Protein AF-A0A2A9CV06-F1 (afdb_monomer_lite)

Secondary structure (DSSP, 8-state):
----PPPPP---PPP----STTS--SGGGS-TTSHHHHHHHT--SS----HHHHHHHHHHHHHHHHHHS-TTSSEEE-TTTT---SS-----EEEE-S-TTSSPPPPHHHHHHHHHHHHHHHTTB-TT-PBPPHHHHHHHHTTS-------------GGG-----B---EEEESEEEES-B--TT---HHHHHHHHHHHHHHHHHTT--SEEEEE---HHHHHHHHHHT--PPPTTTT-

Structure (mmCIF, N/CA/C/O backbone):
data_AF-A0A2A9CV06-F1
#
_entry.id   AF-A0A2A9CV06-F1
#
loop_
_atom_site.group_PDB
_atom_site.id
_atom_site.type_symbol
_atom_site.label_atom_id
_atom_site.label_alt_id
_atom_site.label_comp_id
_atom_site.label_asym_id
_atom_site.label_entity_id
_atom_site.label_seq_id
_atom_site.pdbx_PDB_ins_code
_atom_site.Cartn_x
_atom_site.Cartn_y
_atom_site.Cartn_z
_atom_site.occupancy
_atom_site.B_iso_or_equiv
_atom_site.auth_seq_id
_atom_site.auth_comp_id
_atom_site.auth_asym_id
_atom_site.auth_atom_id
_atom_site.pdbx_PDB_model_num
ATOM 1 N N . MET A 1 1 ? -55.142 8.889 9.682 1.00 44.94 1 MET A N 1
ATOM 2 C CA . MET A 1 1 ? -54.258 8.003 8.899 1.00 44.94 1 MET A CA 1
ATOM 3 C C . MET A 1 1 ? -52.883 8.654 8.868 1.00 44.94 1 MET A C 1
ATOM 5 O O . MET A 1 1 ? -52.721 9.603 8.111 1.00 44.94 1 MET A O 1
ATOM 9 N N . PRO A 1 2 ? -51.939 8.279 9.745 1.00 41.44 2 PRO A N 1
ATOM 10 C CA . PRO A 1 2 ? -50.566 8.743 9.605 1.00 41.44 2 PRO A CA 1
ATOM 11 C C . PRO A 1 2 ? -49.932 8.011 8.415 1.00 41.44 2 PRO A C 1
ATOM 13 O O . PRO A 1 2 ? -50.042 6.791 8.304 1.00 41.44 2 PRO A O 1
ATOM 16 N N . GLY A 1 3 ? -49.360 8.780 7.489 1.00 38.84 3 GLY A N 1
ATOM 17 C CA . GLY A 1 3 ? -48.697 8.263 6.299 1.00 38.84 3 GLY A CA 1
ATOM 18 C C . GLY A 1 3 ? -47.415 7.531 6.676 1.00 38.84 3 GLY A C 1
ATOM 19 O O . GLY A 1 3 ? -46.572 8.078 7.381 1.00 38.84 3 GLY A O 1
ATOM 20 N N . SER A 1 4 ? -47.287 6.292 6.210 1.00 44.25 4 SER A N 1
ATOM 21 C CA . SER A 1 4 ? -46.035 5.546 6.243 1.00 44.25 4 SER A CA 1
ATOM 22 C C . SER A 1 4 ? -45.010 6.255 5.363 1.00 44.25 4 SER A C 1
ATOM 24 O O . SER A 1 4 ? -45.150 6.294 4.142 1.00 44.25 4 SER A O 1
ATOM 26 N N . THR A 1 5 ? -43.982 6.820 5.986 1.00 45.94 5 THR A N 1
ATOM 27 C CA . THR A 1 5 ? -42.742 7.198 5.309 1.00 45.94 5 THR A CA 1
ATOM 28 C C . THR A 1 5 ? -42.121 5.925 4.719 1.00 45.94 5 THR A C 1
ATOM 30 O O . THR A 1 5 ? -42.072 4.914 5.429 1.00 45.94 5 THR A O 1
ATOM 33 N N . PRO A 1 6 ? -41.656 5.911 3.458 1.00 44.91 6 PRO A N 1
ATOM 34 C CA . PRO A 1 6 ? -40.876 4.789 2.958 1.00 44.91 6 PRO A CA 1
ATOM 35 C C . PRO A 1 6 ? -39.602 4.708 3.797 1.00 44.91 6 PRO A C 1
ATOM 37 O O . PRO A 1 6 ? -38.915 5.716 3.961 1.00 44.91 6 PRO A O 1
ATOM 40 N N . ALA A 1 7 ? -39.307 3.533 4.351 1.00 46.38 7 ALA A N 1
ATOM 41 C CA . ALA A 1 7 ? -37.993 3.276 4.914 1.00 46.38 7 ALA A CA 1
ATOM 42 C C . ALA A 1 7 ? -36.961 3.525 3.808 1.00 46.38 7 ALA A C 1
ATOM 44 O O . ALA A 1 7 ? -37.056 2.928 2.732 1.00 46.38 7 ALA A O 1
ATOM 45 N N . GLU A 1 8 ? -36.019 4.435 4.056 1.00 36.50 8 GLU A N 1
ATOM 46 C CA . GLU A 1 8 ? -34.842 4.570 3.208 1.00 36.50 8 GLU A CA 1
ATOM 47 C C . GLU A 1 8 ? -34.190 3.186 3.091 1.00 36.50 8 GLU A C 1
ATOM 49 O O . GLU A 1 8 ? -34.062 2.485 4.104 1.00 36.50 8 GLU A O 1
ATOM 54 N N . PRO A 1 9 ? -33.816 2.741 1.880 1.00 36.66 9 PRO A N 1
ATOM 55 C CA . PRO A 1 9 ? -33.075 1.504 1.741 1.00 36.66 9 PRO A CA 1
ATOM 56 C C . PRO A 1 9 ? -31.793 1.657 2.556 1.00 36.66 9 PRO A C 1
ATOM 58 O O . PRO A 1 9 ? -30.984 2.543 2.288 1.00 36.66 9 PRO A O 1
ATOM 61 N N . SER A 1 10 ? -31.643 0.817 3.582 1.00 42.22 10 SER A N 1
ATOM 62 C CA . SER A 1 10 ? -30.400 0.683 4.334 1.00 42.22 10 SER A CA 1
ATOM 63 C C . SER A 1 10 ? -29.275 0.538 3.315 1.00 42.22 10 SER A C 1
ATOM 65 O O . SER A 1 10 ? -29.269 -0.414 2.532 1.00 42.22 10 SER A O 1
ATOM 67 N N . ALA A 1 11 ? -28.395 1.542 3.257 1.00 45.31 11 ALA A N 1
ATOM 68 C CA . ALA A 1 11 ? -27.208 1.513 2.425 1.00 45.31 11 ALA A CA 1
ATOM 69 C C . ALA A 1 11 ? -26.474 0.214 2.755 1.00 45.31 11 ALA A C 1
ATOM 71 O O . ALA A 1 11 ? -25.996 0.045 3.875 1.00 45.31 11 ALA A O 1
ATOM 72 N N . SER A 1 12 ? -26.485 -0.731 1.816 1.00 48.88 12 SER A N 1
ATOM 73 C CA . SER A 1 12 ? -25.843 -2.029 1.978 1.00 48.88 12 SER A CA 1
ATOM 74 C C . SER A 1 12 ? -24.367 -1.778 2.267 1.00 48.88 12 SER A C 1
ATOM 76 O O . SER A 1 12 ? -23.611 -1.444 1.356 1.00 48.88 12 SER A O 1
ATOM 78 N N . ALA A 1 13 ? -23.970 -1.877 3.536 1.00 71.56 13 ALA A N 1
ATOM 79 C CA . ALA A 1 13 ? -22.576 -1.801 3.938 1.00 71.56 13 ALA A CA 1
ATOM 80 C C . ALA A 1 13 ? -21.810 -2.890 3.177 1.00 71.56 13 ALA A C 1
ATOM 82 O O . ALA A 1 13 ? -22.276 -4.031 3.101 1.00 71.56 13 ALA A O 1
ATOM 83 N N . LEU A 1 14 ? -20.678 -2.534 2.565 1.00 78.50 14 LEU A N 1
ATOM 84 C CA . LEU A 1 14 ? -19.808 -3.527 1.937 1.00 78.50 14 LEU A CA 1
ATOM 85 C C . LEU A 1 14 ? -19.438 -4.593 2.983 1.00 78.50 14 LEU A C 1
ATOM 87 O O . LEU A 1 14 ? -19.189 -4.242 4.142 1.00 78.50 14 LEU A O 1
ATOM 91 N N . PRO A 1 15 ? -19.459 -5.888 2.625 1.00 85.88 15 PRO A N 1
ATOM 92 C CA . PRO A 1 15 ? -19.181 -6.946 3.580 1.00 85.88 15 PRO A CA 1
ATOM 93 C C . PRO A 1 15 ? -17.734 -6.860 4.064 1.00 85.88 15 PRO A C 1
ATOM 95 O O . PRO A 1 15 ? -16.819 -6.611 3.283 1.00 85.88 15 PRO A O 1
ATOM 98 N N . ARG A 1 16 ? -17.507 -7.146 5.348 1.00 89.94 16 ARG A N 1
ATOM 99 C CA . ARG A 1 16 ? -16.149 -7.354 5.852 1.00 89.94 16 ARG A CA 1
ATOM 100 C C . ARG A 1 16 ? -15.592 -8.646 5.265 1.00 89.94 16 ARG A C 1
ATOM 102 O O . ARG A 1 16 ? -16.007 -9.732 5.671 1.00 89.94 16 ARG A O 1
ATOM 109 N N . LEU A 1 17 ? -14.662 -8.526 4.324 1.00 89.56 17 LEU A N 1
ATOM 110 C CA . LEU A 1 17 ? -13.918 -9.664 3.790 1.00 89.56 17 LEU A CA 1
ATOM 111 C C . LEU A 1 17 ? -12.621 -9.860 4.574 1.00 89.56 17 LEU A C 1
ATOM 113 O O . LEU A 1 17 ? -12.073 -8.922 5.160 1.00 89.56 17 LEU A O 1
ATOM 117 N N . VAL A 1 18 ? -12.154 -11.106 4.620 1.00 87.56 18 VAL A N 1
ATOM 118 C CA . VAL A 1 18 ? -10.889 -11.440 5.276 1.00 87.56 18 VAL A CA 1
ATOM 119 C C . VAL A 1 18 ? -9.751 -10.822 4.473 1.00 87.56 18 VAL A C 1
ATOM 121 O O . VAL A 1 18 ? -9.627 -11.085 3.281 1.00 87.56 18 VAL A O 1
ATOM 124 N N . THR A 1 19 ? -8.947 -10.016 5.153 1.00 89.62 19 THR A N 1
ATOM 125 C CA . THR A 1 19 ? -7.706 -9.418 4.655 1.00 89.62 19 THR A CA 1
ATOM 126 C C . THR A 1 19 ? -6.502 -10.093 5.328 1.00 89.62 19 THR A C 1
ATOM 128 O O . THR A 1 19 ? -6.665 -11.069 6.072 1.00 89.62 19 THR A O 1
ATOM 131 N N . SER A 1 20 ? -5.282 -9.603 5.104 1.00 88.19 20 SER A N 1
ATOM 132 C CA . SER A 1 20 ? -4.070 -10.076 5.799 1.00 88.19 20 SER A CA 1
ATOM 133 C C . SER A 1 20 ? -3.958 -9.645 7.272 1.00 88.19 20 SER A C 1
ATOM 135 O O . SER A 1 20 ? -2.964 -9.942 7.929 1.00 88.19 20 SER A O 1
ATOM 137 N N . GLU A 1 21 ? -4.980 -8.991 7.825 1.00 88.38 21 GLU A N 1
ATOM 138 C CA . GLU A 1 21 ? -5.001 -8.497 9.208 1.00 88.38 21 GLU A CA 1
ATOM 139 C C . GLU A 1 21 ? -4.757 -9.591 10.249 1.00 88.38 21 GLU A C 1
ATOM 141 O O . GLU A 1 21 ? -5.289 -10.703 10.158 1.00 88.38 21 GLU A O 1
ATOM 146 N N . GLY A 1 22 ? -3.972 -9.245 11.272 1.00 85.12 22 GLY A N 1
ATOM 147 C CA . GLY A 1 22 ? -3.609 -10.153 12.360 1.00 85.12 22 GLY A CA 1
ATOM 148 C C . GLY A 1 22 ? -2.695 -11.312 11.948 1.00 85.12 22 GLY A C 1
ATOM 149 O O . GLY A 1 22 ? -2.478 -12.214 12.757 1.00 85.12 22 GLY A O 1
ATOM 150 N N . LYS A 1 23 ? -2.174 -11.313 10.715 1.00 90.38 23 LYS A N 1
ATOM 151 C CA . LYS A 1 23 ? -1.164 -12.266 10.242 1.00 90.38 23 LYS A CA 1
ATOM 152 C C . LYS A 1 23 ? 0.202 -11.596 10.187 1.00 90.38 23 LYS A C 1
ATOM 154 O O . LYS A 1 23 ? 0.299 -10.395 9.947 1.00 90.38 23 LYS A O 1
ATOM 159 N N . ASP A 1 24 ? 1.245 -12.400 10.349 1.00 93.12 24 ASP A N 1
ATOM 160 C CA . ASP A 1 24 ? 2.600 -11.972 10.029 1.00 93.12 24 ASP A CA 1
ATOM 161 C C . ASP A 1 24 ? 2.779 -11.965 8.501 1.00 93.12 24 ASP A C 1
ATOM 163 O O . ASP A 1 24 ? 2.745 -13.007 7.839 1.00 93.12 24 ASP A O 1
ATOM 167 N N . THR A 1 25 ? 2.888 -10.767 7.930 1.00 95.19 25 THR A N 1
ATOM 168 C CA . THR A 1 25 ? 3.048 -10.548 6.489 1.00 95.19 25 THR A CA 1
ATOM 169 C C . THR A 1 25 ? 4.508 -10.514 6.046 1.00 95.19 25 THR A C 1
ATOM 171 O O . THR A 1 25 ? 4.738 -10.324 4.857 1.00 95.19 25 THR A O 1
ATOM 174 N N . SER A 1 26 ? 5.471 -10.745 6.950 1.00 94.44 26 SER A N 1
ATOM 175 C CA . SER A 1 26 ? 6.903 -10.767 6.631 1.00 94.44 26 SER A CA 1
ATOM 176 C C . SER A 1 26 ? 7.310 -11.955 5.762 1.00 94.44 26 SER A C 1
ATOM 178 O O . SER A 1 26 ? 6.699 -13.032 5.812 1.00 94.44 26 SER A O 1
ATOM 180 N N . ARG A 1 27 ? 8.400 -11.785 5.010 1.00 93.88 27 ARG A N 1
ATOM 181 C CA . ARG A 1 27 ? 8.991 -12.803 4.134 1.00 93.88 27 ARG A CA 1
ATOM 182 C C . ARG A 1 27 ? 9.187 -14.143 4.841 1.00 93.88 27 ARG A C 1
ATOM 184 O O . ARG A 1 27 ? 8.772 -15.181 4.333 1.00 93.88 27 ARG A O 1
ATOM 191 N N . GLY A 1 28 ? 9.754 -14.121 6.049 1.00 91.50 28 GLY A N 1
ATOM 192 C CA . GLY A 1 28 ? 10.086 -15.328 6.818 1.00 91.50 28 GLY A CA 1
ATOM 193 C C . GLY A 1 28 ? 8.888 -16.165 7.287 1.00 91.50 28 GLY A C 1
ATOM 194 O O . GLY A 1 28 ? 9.069 -17.325 7.656 1.00 91.50 28 GLY A O 1
ATOM 195 N N . HIS A 1 29 ? 7.672 -15.611 7.264 1.00 92.62 29 HIS A N 1
ATOM 196 C CA . HIS A 1 29 ? 6.446 -16.277 7.727 1.00 92.62 29 HIS A CA 1
ATOM 197 C C . HIS A 1 29 ? 5.483 -16.648 6.594 1.00 92.62 29 HIS A C 1
ATOM 199 O O . HIS A 1 29 ? 4.366 -17.104 6.852 1.00 92.62 29 HIS A O 1
ATOM 205 N N . ASN A 1 30 ? 5.897 -16.458 5.341 1.00 92.94 30 ASN A N 1
ATOM 206 C CA . ASN A 1 30 ? 5.066 -16.695 4.171 1.00 92.94 30 ASN A CA 1
ATOM 207 C C . ASN A 1 30 ? 5.657 -17.774 3.259 1.00 92.94 30 ASN A C 1
ATOM 209 O O . ASN A 1 30 ? 6.827 -18.133 3.357 1.00 92.94 30 ASN A O 1
ATOM 213 N N . ASP A 1 31 ? 4.802 -18.335 2.402 1.00 91.12 31 ASP A N 1
ATOM 214 C CA . ASP A 1 31 ? 5.200 -19.359 1.439 1.00 91.12 31 ASP A CA 1
ATOM 215 C C . ASP A 1 31 ? 6.259 -18.784 0.477 1.00 91.12 31 ASP A C 1
ATOM 217 O O . ASP A 1 31 ? 5.950 -17.808 -0.220 1.00 91.12 31 ASP A O 1
ATOM 221 N N . PRO A 1 32 ? 7.477 -19.360 0.410 1.00 90.81 32 PRO A N 1
ATOM 222 C CA . PRO A 1 32 ? 8.536 -18.877 -0.473 1.00 90.81 32 PRO A CA 1
ATOM 223 C C . PRO A 1 32 ? 8.193 -19.005 -1.963 1.00 90.81 32 PRO A C 1
ATOM 225 O O . PRO A 1 32 ? 8.865 -18.379 -2.779 1.00 90.81 32 PRO A O 1
ATOM 228 N N . ASP A 1 33 ? 7.167 -19.782 -2.327 1.00 92.50 33 ASP A N 1
ATOM 229 C CA . ASP A 1 33 ? 6.635 -19.905 -3.691 1.00 92.50 33 ASP A CA 1
ATOM 230 C C . ASP A 1 33 ? 5.260 -19.222 -3.865 1.00 92.50 33 ASP A C 1
ATOM 232 O O . ASP A 1 33 ? 4.634 -19.305 -4.929 1.00 92.50 33 ASP A O 1
ATOM 236 N N . GLY A 1 34 ? 4.785 -18.525 -2.827 1.00 94.06 34 GLY A N 1
ATOM 237 C CA . GLY A 1 34 ? 3.507 -17.820 -2.811 1.00 94.06 34 GLY A CA 1
ATOM 238 C C . GLY A 1 34 ? 3.470 -16.571 -3.698 1.00 94.06 34 GLY A C 1
ATOM 239 O O . GLY A 1 34 ? 4.471 -16.135 -4.258 1.00 94.06 34 GLY A O 1
ATOM 240 N N . LEU A 1 35 ? 2.290 -15.951 -3.801 1.00 95.44 35 LEU A N 1
ATOM 241 C CA . LEU A 1 35 ? 2.063 -14.799 -4.689 1.00 95.44 35 LEU A CA 1
ATOM 242 C C . LEU A 1 35 ? 2.944 -13.588 -4.354 1.00 95.44 35 LEU A C 1
ATOM 244 O O . LEU A 1 35 ? 3.416 -12.914 -5.260 1.00 95.44 35 LEU A O 1
ATOM 248 N N . TRP A 1 36 ? 3.192 -13.331 -3.069 1.00 94.88 36 TRP A N 1
ATOM 249 C CA . TRP A 1 36 ? 4.067 -12.237 -2.638 1.00 94.88 36 TRP A CA 1
ATOM 250 C C . TRP A 1 36 ? 5.544 -12.517 -2.915 1.00 94.88 36 TRP A C 1
ATOM 252 O O . TRP A 1 36 ? 6.257 -11.613 -3.326 1.00 94.88 36 TRP A O 1
ATOM 262 N N . ALA A 1 37 ? 5.982 -13.773 -2.800 1.00 93.12 37 ALA A N 1
ATOM 263 C CA . ALA A 1 37 ? 7.330 -14.156 -3.207 1.00 93.12 37 ALA A CA 1
ATOM 264 C C . ALA A 1 37 ? 7.512 -14.072 -4.734 1.00 93.12 37 ALA A C 1
ATOM 266 O O . ALA A 1 37 ? 8.587 -13.729 -5.204 1.00 93.12 37 ALA A O 1
ATOM 267 N N . GLN A 1 38 ? 6.465 -14.347 -5.522 1.00 91.94 38 GLN A N 1
ATOM 268 C CA . GLN A 1 38 ? 6.486 -14.109 -6.972 1.00 91.94 38 GLN A CA 1
ATOM 269 C C . GLN A 1 38 ? 6.577 -12.612 -7.295 1.00 91.94 38 GLN A C 1
ATOM 271 O O . GLN A 1 38 ? 7.334 -12.241 -8.179 1.00 91.94 38 GLN A O 1
ATOM 276 N N . ALA A 1 39 ? 5.855 -11.757 -6.562 1.00 91.06 39 ALA A N 1
ATOM 277 C CA . ALA A 1 39 ? 5.965 -10.308 -6.722 1.00 91.06 39 ALA A CA 1
ATOM 278 C C . ALA A 1 39 ? 7.368 -9.780 -6.360 1.00 91.06 39 ALA A C 1
ATOM 280 O O . ALA A 1 39 ? 7.876 -8.928 -7.075 1.00 91.06 39 ALA A O 1
ATOM 281 N N . GLU A 1 40 ? 8.009 -10.308 -5.308 1.00 90.00 40 GLU A N 1
ATOM 282 C CA . GLU A 1 40 ? 9.390 -9.954 -4.928 1.00 90.00 40 GLU A CA 1
ATOM 283 C C . GLU A 1 40 ? 10.432 -10.434 -5.944 1.00 90.00 40 GLU A C 1
ATOM 285 O O . GLU A 1 40 ? 11.327 -9.677 -6.278 1.00 90.00 40 GLU A O 1
ATOM 290 N N . ARG A 1 41 ? 10.343 -11.671 -6.455 1.00 83.75 41 ARG A N 1
ATOM 291 C CA . ARG A 1 41 ? 11.344 -12.210 -7.406 1.00 83.75 41 ARG A CA 1
ATOM 292 C C . ARG A 1 41 ? 11.494 -11.372 -8.667 1.00 83.75 41 ARG A C 1
ATOM 294 O O . ARG A 1 41 ? 12.572 -11.351 -9.248 1.00 83.75 41 ARG A O 1
ATOM 301 N N . ASP A 1 42 ? 10.399 -10.753 -9.080 1.00 70.50 42 ASP A N 1
ATOM 302 C CA . ASP A 1 42 ? 10.363 -9.893 -10.251 1.00 70.50 42 ASP A CA 1
ATOM 303 C C . ASP A 1 42 ? 10.594 -8.421 -9.876 1.00 70.50 42 ASP A C 1
ATOM 305 O O . ASP A 1 42 ? 10.607 -7.572 -10.761 1.00 70.50 42 ASP A O 1
ATOM 309 N N . ALA A 1 43 ? 10.662 -8.090 -8.579 1.00 68.56 43 ALA A N 1
ATOM 310 C CA . ALA A 1 43 ? 11.066 -6.766 -8.132 1.00 68.56 43 ALA A CA 1
ATOM 311 C C . ALA A 1 43 ? 12.574 -6.670 -8.348 1.00 68.56 43 ALA A C 1
ATOM 313 O O . ALA A 1 43 ? 13.339 -7.489 -7.840 1.00 68.56 43 ALA A O 1
ATOM 314 N N . ALA A 1 44 ? 12.989 -5.702 -9.150 1.00 61.22 44 ALA A N 1
ATOM 315 C CA . ALA A 1 44 ? 14.394 -5.405 -9.321 1.00 61.22 44 ALA A CA 1
ATOM 316 C C . ALA A 1 44 ? 14.796 -4.310 -8.325 1.00 61.22 44 ALA A C 1
ATOM 318 O O . ALA A 1 44 ? 14.028 -3.381 -8.071 1.00 61.22 44 ALA A O 1
ATOM 319 N N . ASP A 1 45 ? 16.015 -4.417 -7.791 1.00 61.19 45 ASP A N 1
ATOM 320 C CA . ASP A 1 45 ? 16.649 -3.358 -6.989 1.00 61.19 45 ASP A CA 1
ATOM 321 C C . ASP A 1 45 ? 16.871 -2.076 -7.826 1.00 61.19 45 ASP A C 1
ATOM 323 O O . ASP A 1 45 ? 17.116 -0.996 -7.293 1.00 61.19 45 ASP A O 1
ATOM 327 N N . GLU A 1 46 ? 16.763 -2.203 -9.154 1.00 64.19 46 GLU A N 1
ATOM 328 C CA . GLU A 1 46 ? 16.830 -1.144 -10.159 1.00 64.19 46 GLU A CA 1
ATOM 329 C C . GLU A 1 46 ? 15.560 -1.144 -11.033 1.00 64.19 46 GLU A C 1
ATOM 331 O O . GLU A 1 46 ? 14.773 -2.088 -11.036 1.00 64.19 46 GLU A O 1
ATOM 336 N N . LEU A 1 47 ? 15.345 -0.086 -11.816 1.00 74.81 47 LEU A N 1
ATOM 337 C CA . LEU A 1 47 ? 14.206 -0.006 -12.735 1.00 74.81 47 LEU A CA 1
ATOM 338 C C . LEU A 1 47 ? 14.288 -1.087 -13.832 1.00 74.81 47 LEU A C 1
ATOM 340 O O . LEU A 1 47 ? 15.345 -1.338 -14.408 1.00 74.81 47 LEU A O 1
ATOM 344 N N . ILE A 1 48 ? 13.152 -1.719 -14.142 1.00 80.88 48 ILE A N 1
ATOM 345 C CA . ILE A 1 48 ? 13.075 -2.808 -15.126 1.00 80.88 48 ILE A CA 1
ATOM 346 C C . ILE A 1 48 ? 13.010 -2.228 -16.545 1.00 80.88 48 ILE A C 1
ATOM 348 O O . ILE A 1 48 ? 11.953 -1.788 -16.997 1.00 80.88 48 ILE A O 1
ATOM 352 N N . ASP A 1 49 ? 14.122 -2.280 -17.280 1.00 81.50 49 ASP A N 1
ATOM 353 C CA . ASP A 1 49 ? 14.223 -1.775 -18.661 1.00 81.50 49 ASP A CA 1
ATOM 354 C C . ASP A 1 49 ? 13.376 -2.565 -19.682 1.00 81.50 49 ASP A C 1
ATOM 356 O O . ASP A 1 49 ? 12.940 -2.019 -20.701 1.00 81.50 49 ASP A O 1
ATOM 360 N N . ASP A 1 50 ? 13.136 -3.860 -19.445 1.00 87.88 50 ASP A N 1
ATOM 361 C CA . ASP A 1 50 ? 12.334 -4.692 -20.343 1.00 87.88 50 ASP A CA 1
ATOM 362 C C . ASP A 1 50 ? 10.833 -4.557 -20.047 1.00 87.88 50 ASP A C 1
ATOM 364 O O . ASP A 1 50 ? 10.317 -4.969 -19.008 1.00 87.88 50 ASP A O 1
ATOM 368 N N . ALA A 1 51 ? 10.091 -4.018 -21.014 1.00 88.06 51 ALA A N 1
ATOM 369 C CA . ALA A 1 51 ? 8.661 -3.780 -20.857 1.00 88.06 51 ALA A CA 1
ATOM 370 C C . ALA A 1 51 ? 7.831 -5.066 -20.657 1.00 88.06 51 ALA A C 1
ATOM 372 O O . ALA A 1 51 ? 6.736 -4.998 -20.093 1.00 88.06 51 ALA A O 1
ATOM 373 N N . ALA A 1 52 ? 8.281 -6.227 -21.147 1.00 89.44 52 ALA A N 1
ATOM 374 C CA . ALA A 1 52 ? 7.564 -7.485 -20.946 1.00 89.44 52 ALA A CA 1
ATOM 375 C C . ALA A 1 52 ? 7.776 -8.014 -19.522 1.00 89.44 52 ALA A C 1
ATOM 377 O O . ALA A 1 52 ? 6.797 -8.423 -18.893 1.00 89.44 52 ALA A O 1
ATOM 378 N N . GLU A 1 53 ? 9.005 -7.932 -19.013 1.00 90.00 53 GLU A N 1
ATOM 379 C CA . GLU A 1 53 ? 9.363 -8.253 -17.628 1.00 90.00 53 GLU A CA 1
ATOM 380 C C . GLU A 1 53 ? 8.633 -7.332 -16.641 1.00 90.00 53 GLU A C 1
ATOM 382 O O . GLU A 1 53 ? 7.923 -7.815 -15.757 1.00 90.00 53 GLU A O 1
ATOM 387 N N . LEU A 1 54 ? 8.643 -6.014 -16.882 1.00 90.62 54 LEU A N 1
ATOM 388 C CA . LEU A 1 54 ? 7.891 -5.050 -16.071 1.00 90.62 54 LEU A CA 1
ATOM 389 C C . LEU A 1 54 ? 6.390 -5.379 -16.049 1.00 90.62 54 LEU A C 1
ATOM 391 O O . LEU A 1 54 ? 5.732 -5.322 -15.008 1.00 90.62 54 LEU A O 1
ATOM 395 N N . ARG A 1 55 ? 5.815 -5.752 -17.199 1.00 92.38 55 ARG A N 1
ATOM 396 C CA . ARG A 1 55 ? 4.395 -6.129 -17.291 1.00 92.38 55 ARG A CA 1
ATOM 397 C C . ARG A 1 55 ? 4.084 -7.454 -16.593 1.00 92.38 55 ARG A C 1
ATOM 399 O O . ARG A 1 55 ? 2.937 -7.647 -16.181 1.00 92.38 55 ARG A O 1
ATOM 406 N N . GLU A 1 56 ? 5.034 -8.378 -16.492 1.00 92.19 56 GLU A N 1
ATOM 407 C CA . GLU A 1 56 ? 4.883 -9.605 -15.703 1.00 92.19 56 GLU A CA 1
ATOM 408 C C . GLU A 1 56 ? 4.932 -9.295 -14.205 1.00 92.19 56 GLU A C 1
ATOM 410 O O . GLU A 1 56 ? 3.990 -9.661 -13.490 1.00 92.19 56 GLU A O 1
ATOM 415 N N . HIS A 1 57 ? 5.916 -8.500 -13.775 1.00 91.00 57 HIS A N 1
ATOM 416 C CA . HIS A 1 57 ? 6.033 -8.002 -12.407 1.00 91.00 57 HIS A CA 1
ATOM 417 C C . HIS A 1 57 ? 4.739 -7.308 -11.945 1.00 91.00 57 HIS A C 1
ATOM 419 O O . HIS A 1 57 ? 4.118 -7.703 -10.956 1.00 91.00 57 HIS A O 1
ATOM 425 N N . GLN A 1 58 ? 4.227 -6.351 -12.729 1.00 93.75 58 GLN A N 1
ATOM 426 C CA . GLN A 1 58 ? 2.980 -5.632 -12.430 1.00 93.75 58 GLN A CA 1
ATOM 427 C C . GLN A 1 58 ? 1.759 -6.568 -12.312 1.00 93.75 58 GLN A C 1
ATOM 429 O O . GLN A 1 58 ? 0.845 -6.329 -11.514 1.00 93.75 58 GLN A O 1
ATOM 434 N N . ARG A 1 59 ? 1.726 -7.666 -13.082 1.00 95.38 59 ARG A N 1
ATOM 435 C CA . ARG A 1 59 ? 0.672 -8.691 -12.978 1.00 95.38 59 ARG A CA 1
ATOM 436 C C . ARG A 1 59 ? 0.834 -9.580 -11.748 1.00 95.38 59 ARG A C 1
ATOM 438 O O . ARG A 1 59 ? -0.179 -9.987 -11.172 1.00 95.38 59 ARG A O 1
ATOM 445 N N . ASN A 1 60 ? 2.060 -9.921 -11.358 1.00 94.69 60 ASN A N 1
ATOM 446 C CA . ASN A 1 60 ? 2.341 -10.652 -10.120 1.00 94.69 60 ASN A CA 1
ATOM 447 C C . ASN A 1 60 ? 1.981 -9.814 -8.891 1.00 94.69 60 ASN A C 1
ATOM 449 O O . ASN A 1 60 ? 1.206 -10.280 -8.052 1.00 94.69 60 ASN A O 1
ATOM 453 N N . TRP A 1 61 ? 2.401 -8.548 -8.867 1.00 95.00 61 TRP A N 1
ATOM 454 C CA . TRP A 1 61 ? 2.018 -7.568 -7.852 1.00 95.00 61 TRP A CA 1
ATOM 455 C C . TRP A 1 61 ? 0.500 -7.491 -7.668 1.00 95.00 61 TRP A C 1
ATOM 457 O O . TRP A 1 61 ? -0.025 -7.705 -6.574 1.00 95.00 61 TRP A O 1
ATOM 467 N N . ARG A 1 62 ? -0.245 -7.291 -8.765 1.00 95.50 62 ARG A N 1
ATOM 468 C CA . ARG A 1 62 ? -1.712 -7.243 -8.708 1.00 95.50 62 ARG A CA 1
ATOM 469 C C . ARG A 1 62 ? -2.315 -8.504 -8.092 1.00 95.50 62 ARG A C 1
ATOM 471 O O . ARG A 1 62 ? -3.214 -8.396 -7.260 1.00 95.50 62 ARG A O 1
ATOM 478 N N . ARG A 1 63 ? -1.861 -9.688 -8.514 1.00 95.69 63 ARG A N 1
ATOM 479 C CA . ARG A 1 63 ? -2.361 -10.967 -7.983 1.00 95.69 63 ARG A CA 1
ATOM 480 C C . ARG A 1 63 ? -2.107 -11.080 -6.482 1.00 95.69 63 ARG A C 1
ATOM 482 O O . ARG A 1 63 ? -2.992 -11.532 -5.756 1.00 95.69 63 ARG A O 1
ATOM 489 N N . ALA A 1 64 ? -0.933 -10.652 -6.023 1.00 95.81 64 ALA A N 1
ATOM 490 C CA . ALA A 1 64 ? -0.576 -10.644 -4.611 1.00 95.81 64 ALA A CA 1
ATOM 491 C C . ALA A 1 64 ? -1.482 -9.695 -3.805 1.00 95.81 64 ALA A C 1
ATOM 493 O O . ALA A 1 64 ? -2.107 -10.128 -2.831 1.00 95.81 64 ALA A O 1
ATOM 494 N N . VAL A 1 65 ? -1.670 -8.456 -4.273 1.00 95.81 65 VAL A N 1
ATOM 495 C CA . VAL A 1 65 ? -2.573 -7.474 -3.648 1.00 95.81 65 VAL A CA 1
ATOM 496 C C . VAL A 1 65 ? -4.014 -7.984 -3.588 1.00 95.81 65 VAL A C 1
ATOM 498 O O . VAL A 1 65 ? -4.625 -7.957 -2.524 1.00 95.81 65 VAL A O 1
ATOM 501 N N . GLU A 1 66 ? -4.562 -8.499 -4.692 1.00 95.06 66 GLU A N 1
ATOM 502 C CA . GLU A 1 66 ? -5.941 -9.015 -4.732 1.00 95.06 66 GLU A CA 1
ATOM 503 C C . GLU A 1 66 ? -6.133 -10.258 -3.843 1.00 95.06 66 GLU A C 1
ATOM 505 O O . GLU A 1 66 ? -7.250 -10.519 -3.391 1.00 95.06 66 GLU A O 1
ATOM 510 N N . SER A 1 67 ? -5.062 -11.011 -3.560 1.00 94.75 67 SER A N 1
ATOM 511 C CA . SER A 1 67 ? -5.112 -12.154 -2.640 1.00 94.75 67 SER A CA 1
ATOM 512 C C . SER A 1 67 ? -5.237 -11.738 -1.171 1.00 94.75 67 SER A C 1
ATOM 514 O O . SER A 1 67 ? -5.963 -12.387 -0.414 1.00 94.75 67 SER A O 1
ATOM 516 N N . ASP A 1 68 ? -4.592 -10.632 -0.784 1.00 95.3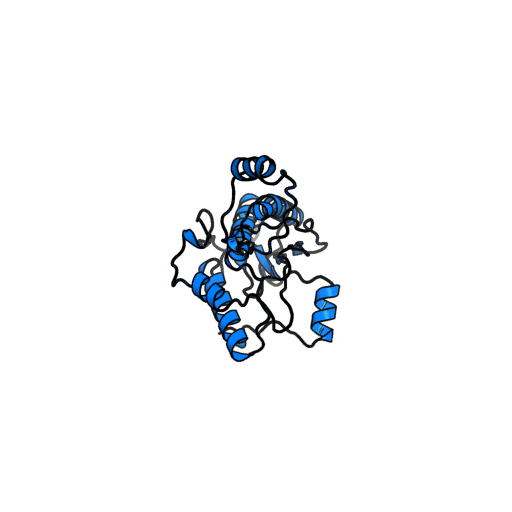8 68 ASP A N 1
ATOM 517 C CA . ASP A 1 68 ? -4.681 -10.060 0.563 1.00 95.38 68 ASP A CA 1
ATOM 518 C C . ASP A 1 68 ? -5.884 -9.112 0.712 1.00 95.38 68 ASP A C 1
ATOM 520 O O . ASP A 1 68 ? -6.402 -8.952 1.816 1.00 95.38 68 ASP A O 1
ATOM 524 N N . PHE A 1 69 ? -6.354 -8.507 -0.384 1.00 94.56 69 PHE A N 1
ATOM 525 C CA . PHE A 1 69 ? -7.443 -7.527 -0.412 1.00 94.56 69 PHE A CA 1
ATOM 526 C C . PHE A 1 69 ? -8.447 -7.829 -1.533 1.00 94.56 69 PHE A C 1
ATOM 528 O O . PHE A 1 69 ? -8.464 -7.146 -2.564 1.00 94.56 69 PHE A O 1
ATOM 535 N N . PRO A 1 70 ? -9.324 -8.832 -1.342 1.00 90.81 70 PRO A N 1
ATOM 536 C CA . PRO A 1 70 ? -10.287 -9.218 -2.361 1.00 90.81 70 PRO A CA 1
ATOM 537 C C . PRO A 1 70 ? -11.227 -8.063 -2.749 1.00 90.81 70 PRO A C 1
ATOM 539 O O . PRO A 1 70 ? -11.718 -7.334 -1.875 1.00 90.81 70 PRO A O 1
ATOM 542 N N . PRO A 1 71 ? -11.553 -7.901 -4.044 1.00 86.50 71 PRO A N 1
ATOM 543 C CA . PRO A 1 71 ? -12.495 -6.878 -4.477 1.00 86.50 71 PRO A CA 1
ATOM 544 C C . PRO A 1 71 ? -13.888 -7.108 -3.869 1.00 86.50 71 PRO A C 1
ATOM 546 O O . PRO A 1 71 ? -14.353 -8.238 -3.731 1.00 86.50 71 PRO A O 1
ATOM 549 N N . GLY A 1 72 ? -14.582 -6.014 -3.541 1.00 84.31 72 GLY A N 1
ATOM 550 C CA . GLY A 1 72 ? -15.938 -6.051 -2.975 1.00 84.31 72 GLY A CA 1
ATOM 551 C C . GLY A 1 72 ? -16.006 -6.127 -1.446 1.00 84.31 72 GLY A C 1
ATOM 552 O O . GLY A 1 72 ? -17.109 -6.223 -0.910 1.00 84.31 72 GLY A O 1
ATOM 553 N N . GLY A 1 73 ? -14.866 -6.065 -0.752 1.00 88.31 73 GLY A N 1
ATOM 554 C CA . GLY A 1 73 ? -14.808 -5.922 0.702 1.00 88.31 73 GLY A CA 1
ATOM 555 C C . GLY A 1 73 ? -15.030 -4.492 1.201 1.00 88.31 73 GLY A C 1
ATOM 556 O O . GLY A 1 73 ? -15.051 -3.535 0.428 1.00 88.31 73 GLY A O 1
ATOM 557 N N . ASP A 1 74 ? -15.181 -4.352 2.517 1.00 89.75 74 ASP A N 1
ATOM 558 C CA . ASP A 1 74 ? -15.191 -3.075 3.242 1.00 89.75 74 ASP A CA 1
ATOM 559 C C . ASP A 1 74 ? -13.880 -2.294 3.084 1.00 89.75 74 ASP A C 1
ATOM 561 O O . ASP A 1 74 ? -13.897 -1.067 3.080 1.00 89.75 74 ASP A O 1
ATOM 565 N N . ILE A 1 75 ? -12.763 -2.999 2.911 1.00 91.88 75 ILE A N 1
ATOM 566 C CA . ILE A 1 75 ? -11.472 -2.435 2.522 1.00 91.88 75 ILE A CA 1
ATOM 567 C C . ILE A 1 75 ? -11.055 -3.047 1.192 1.00 91.88 75 ILE A C 1
ATOM 569 O O . ILE A 1 75 ? -11.071 -4.265 1.024 1.00 91.88 75 ILE A O 1
ATOM 573 N N . THR A 1 76 ? -10.665 -2.189 0.254 1.00 93.12 76 THR A N 1
ATOM 574 C CA . THR A 1 76 ? -10.077 -2.595 -1.028 1.00 93.12 76 THR A CA 1
ATOM 575 C C . THR A 1 76 ? -8.777 -1.844 -1.273 1.00 93.12 76 THR A C 1
ATOM 577 O O . THR A 1 76 ? -8.572 -0.760 -0.731 1.00 93.12 76 THR A O 1
ATOM 580 N N . VAL A 1 77 ? -7.917 -2.399 -2.119 1.00 94.38 77 VAL A N 1
ATOM 581 C CA . VAL A 1 77 ? -6.680 -1.753 -2.568 1.00 94.38 77 VAL A CA 1
ATOM 582 C C . VAL A 1 77 ? -6.761 -1.590 -4.082 1.00 94.38 77 VAL A C 1
ATOM 584 O O . VAL A 1 77 ? -7.260 -2.475 -4.782 1.00 94.38 77 VAL A O 1
ATOM 587 N N . ASP A 1 78 ? -6.354 -0.435 -4.599 1.00 93.94 78 ASP A N 1
ATOM 588 C CA . ASP A 1 78 ? -6.014 -0.318 -6.010 1.00 93.94 78 ASP A CA 1
ATOM 589 C C . ASP A 1 78 ? -4.686 -1.034 -6.241 1.00 93.94 78 ASP A C 1
ATOM 591 O O . ASP A 1 78 ? -3.696 -0.638 -5.632 1.00 93.94 78 ASP A O 1
ATOM 595 N N . PRO A 1 79 ? -4.622 -2.057 -7.110 1.00 94.31 79 PRO A N 1
ATOM 596 C CA . PRO A 1 79 ? -3.375 -2.764 -7.372 1.00 94.31 79 PRO A CA 1
ATOM 597 C C . PRO A 1 79 ? -2.225 -1.858 -7.810 1.00 94.31 79 PRO A C 1
ATOM 599 O O . PRO A 1 79 ? -1.085 -2.276 -7.736 1.00 94.31 79 PRO A O 1
ATOM 602 N N . ARG A 1 80 ? -2.501 -0.632 -8.263 1.00 94.00 80 ARG A N 1
ATOM 603 C CA . ARG A 1 80 ? -1.478 0.351 -8.636 1.00 94.00 80 ARG A CA 1
ATOM 604 C C . ARG A 1 80 ? -0.764 0.987 -7.443 1.00 94.00 80 ARG A C 1
ATOM 606 O O . ARG A 1 80 ? 0.241 1.651 -7.651 1.00 94.00 80 ARG A O 1
ATOM 613 N N . THR A 1 81 ? -1.267 0.845 -6.216 1.00 93.94 81 THR A N 1
ATOM 614 C CA . THR A 1 81 ? -0.5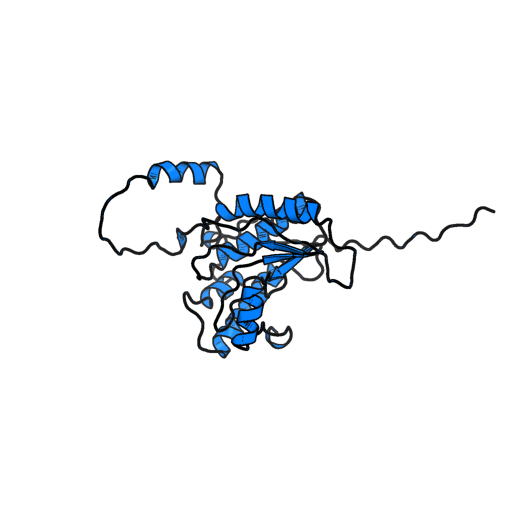58 1.327 -5.020 1.00 93.94 81 THR A CA 1
ATOM 615 C C . THR A 1 81 ? 0.777 0.591 -4.898 1.00 93.94 81 THR A C 1
ATOM 617 O O . THR A 1 81 ? 0.763 -0.637 -4.934 1.00 93.94 81 THR A O 1
ATOM 620 N N . PH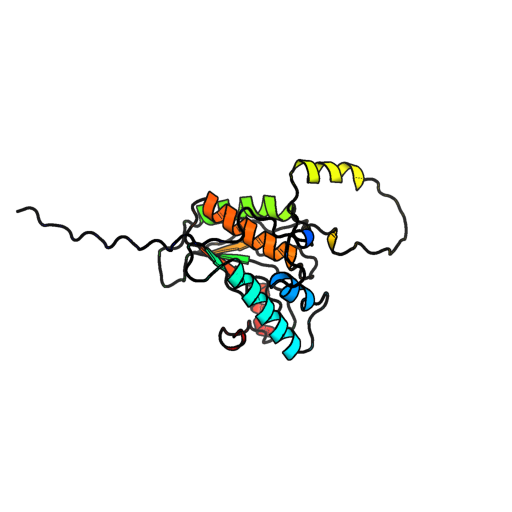E A 1 82 ? 1.883 1.339 -4.781 1.00 91.75 82 PHE A N 1
ATOM 621 C CA . PHE A 1 82 ? 3.279 0.856 -4.800 1.00 91.75 82 PHE A CA 1
ATOM 622 C C . PHE A 1 82 ? 3.706 0.098 -6.066 1.00 91.75 82 PHE A C 1
ATOM 624 O O . PHE A 1 82 ? 4.785 -0.470 -6.125 1.00 91.75 82 PHE A O 1
ATOM 631 N N . MET A 1 83 ? 2.880 0.091 -7.115 1.00 90.88 83 MET A N 1
ATOM 632 C CA . MET A 1 83 ? 3.244 -0.581 -8.356 1.00 90.88 83 MET A CA 1
ATOM 633 C C . MET A 1 83 ? 4.379 0.191 -9.042 1.00 90.88 83 MET A C 1
ATOM 635 O O . MET A 1 83 ? 4.179 1.375 -9.340 1.00 90.88 83 MET A O 1
ATOM 639 N N . PRO A 1 84 ? 5.514 -0.454 -9.363 1.00 86.31 84 PRO A N 1
ATOM 640 C CA . PRO A 1 84 ? 6.584 0.217 -10.077 1.00 86.31 84 PRO A CA 1
ATOM 641 C C . PRO A 1 84 ? 6.155 0.518 -11.511 1.00 86.31 84 PRO A C 1
ATOM 643 O O . PRO A 1 84 ? 5.395 -0.229 -12.152 1.00 86.31 84 PRO A O 1
ATOM 646 N N . LEU A 1 85 ? 6.646 1.643 -12.005 1.00 88.56 85 LEU A N 1
ATOM 647 C CA . LEU A 1 85 ? 6.543 2.051 -13.392 1.00 88.56 85 LEU A CA 1
ATOM 648 C C . LEU A 1 85 ? 7.906 1.853 -14.076 1.00 88.56 85 LEU A C 1
ATOM 650 O O . LEU A 1 85 ? 8.823 1.273 -13.503 1.00 88.56 85 LEU A O 1
ATOM 654 N N . GLN A 1 86 ? 8.003 2.256 -15.337 1.00 87.12 86 GLN A N 1
ATOM 655 C CA . GLN A 1 86 ? 9.197 2.073 -16.157 1.00 87.12 86 GLN A CA 1
ATOM 656 C C . GLN A 1 86 ? 10.374 2.913 -15.652 1.00 87.12 86 GLN A C 1
ATOM 658 O O . GLN A 1 86 ? 11.506 2.447 -15.648 1.00 87.12 86 GLN A O 1
ATOM 663 N N . GLU A 1 87 ? 10.103 4.153 -15.257 1.00 85.56 87 GLU A N 1
ATOM 664 C CA . GLU A 1 87 ? 11.105 5.156 -14.902 1.00 85.56 87 GLU A CA 1
ATOM 665 C C . GLU A 1 87 ? 10.896 5.725 -13.489 1.00 85.56 87 GLU A C 1
ATOM 667 O O . GLU A 1 87 ? 11.652 6.587 -13.041 1.00 85.56 87 GLU A O 1
ATOM 672 N N . LEU A 1 88 ? 9.871 5.251 -12.776 1.00 84.88 88 LEU A N 1
ATOM 673 C CA . LEU A 1 88 ? 9.498 5.767 -11.468 1.00 84.88 88 LEU A CA 1
ATOM 674 C C . LEU A 1 88 ? 8.946 4.673 -10.560 1.00 84.88 88 LEU A C 1
ATOM 676 O O . LEU A 1 88 ? 8.102 3.866 -10.955 1.00 84.88 88 LEU A O 1
ATOM 680 N N . MET A 1 89 ? 9.323 4.740 -9.290 1.00 83.25 89 MET A N 1
ATOM 681 C CA . MET A 1 89 ? 8.574 4.094 -8.226 1.00 83.25 89 MET A CA 1
ATOM 682 C C . MET A 1 89 ? 7.767 5.129 -7.452 1.00 83.25 89 MET A C 1
ATOM 684 O O . MET A 1 89 ? 8.279 6.177 -7.060 1.00 83.25 89 MET A O 1
ATOM 688 N N . VAL A 1 90 ? 6.488 4.839 -7.235 1.00 80.62 90 VAL A N 1
ATOM 689 C CA . VAL A 1 90 ? 5.605 5.728 -6.480 1.00 80.62 90 VAL A CA 1
ATOM 690 C C . VAL A 1 90 ? 5.523 5.254 -5.036 1.00 80.62 90 VAL A C 1
ATOM 692 O O . VAL A 1 90 ? 4.746 4.361 -4.696 1.00 80.62 90 VAL A O 1
ATOM 695 N N . GLU A 1 91 ? 6.280 5.928 -4.178 1.00 82.50 91 GLU A N 1
ATOM 696 C CA . GLU A 1 91 ? 6.390 5.668 -2.738 1.00 82.50 91 GLU A CA 1
ATOM 697 C C . GLU A 1 91 ? 5.366 6.517 -1.953 1.00 82.50 91 GLU A C 1
ATOM 699 O O . GLU A 1 91 ? 5.663 7.197 -0.974 1.00 82.50 91 GLU A O 1
ATOM 704 N N . GLY A 1 92 ? 4.120 6.539 -2.432 1.00 88.44 92 GLY A N 1
ATOM 705 C CA . GLY A 1 92 ? 3.046 7.366 -1.883 1.00 88.44 92 GLY A CA 1
ATOM 706 C C . GLY A 1 92 ? 1.699 6.662 -1.969 1.00 88.44 92 GLY A C 1
ATOM 707 O O . GLY A 1 92 ? 1.320 6.104 -3.005 1.00 88.44 92 GLY A O 1
ATOM 708 N N . PHE A 1 93 ? 0.931 6.697 -0.881 1.00 93.06 93 PHE A N 1
ATOM 709 C CA . PHE A 1 93 ? -0.371 6.036 -0.815 1.00 93.06 93 PHE A CA 1
ATOM 710 C C . PHE A 1 93 ? -1.426 6.892 -0.126 1.00 93.06 93 PHE A C 1
ATOM 712 O O . PHE A 1 93 ? -1.162 7.721 0.741 1.00 93.06 93 PHE A O 1
ATOM 719 N N . GLY A 1 94 ? -2.668 6.688 -0.543 1.00 92.31 94 GLY A N 1
ATOM 720 C CA 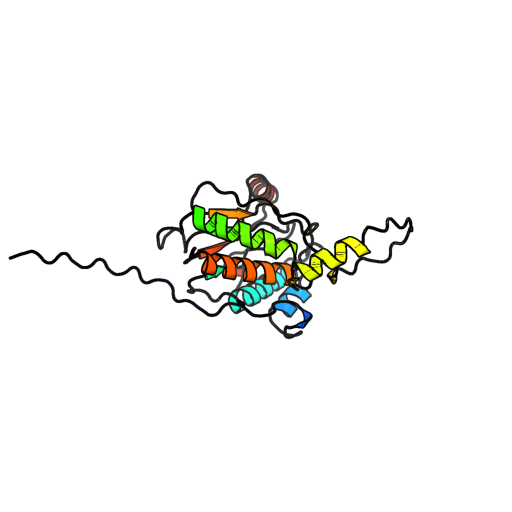. GLY A 1 94 ? -3.822 7.443 -0.098 1.00 92.31 94 GLY A CA 1
ATOM 721 C C . GLY A 1 94 ? -4.949 6.520 0.302 1.00 92.31 94 GLY A C 1
ATOM 722 O O . GLY A 1 94 ? -5.038 5.381 -0.145 1.00 92.31 94 GLY A O 1
ATOM 723 N N . VAL A 1 95 ? -5.844 7.028 1.134 1.00 92.31 95 VAL A N 1
ATOM 724 C CA . VAL A 1 95 ? -7.094 6.374 1.498 1.00 92.31 95 VAL A CA 1
ATOM 725 C C . VAL A 1 95 ? -8.252 7.270 1.114 1.00 92.31 95 VAL A C 1
ATOM 727 O O . VAL A 1 95 ? -8.289 8.460 1.422 1.00 92.31 95 VAL A O 1
ATOM 730 N N . THR A 1 96 ? -9.217 6.685 0.424 1.00 87.06 96 THR A N 1
ATOM 731 C CA . THR A 1 96 ? -10.454 7.343 0.019 1.00 87.06 96 THR A CA 1
ATOM 732 C C . THR A 1 96 ? -11.656 6.498 0.422 1.00 87.06 96 THR A C 1
ATOM 734 O O . THR A 1 96 ? -11.513 5.370 0.898 1.00 87.06 96 THR A O 1
ATOM 737 N N . GLY A 1 97 ? -12.861 7.045 0.263 1.00 73.06 97 GLY A N 1
ATOM 738 C CA . GLY A 1 97 ? -14.069 6.237 0.382 1.00 73.06 97 GLY A CA 1
ATOM 739 C C . GLY A 1 97 ? -14.152 5.139 -0.669 1.00 73.06 97 GLY A C 1
ATOM 740 O O . GLY A 1 97 ? -13.378 5.136 -1.627 1.00 73.06 97 GLY A O 1
ATOM 741 N N . PRO A 1 98 ? -15.094 4.193 -0.531 1.00 63.25 98 PRO A N 1
ATOM 742 C CA . PRO A 1 98 ? -15.388 3.300 -1.641 1.00 63.25 98 PRO A CA 1
ATOM 743 C C . PRO A 1 98 ? -15.707 4.167 -2.864 1.00 63.25 98 PRO A C 1
ATOM 745 O O . PRO A 1 98 ? -16.284 5.237 -2.715 1.00 63.25 98 PRO A O 1
ATOM 748 N N . ASN A 1 99 ? -15.232 3.720 -4.028 1.00 57.22 99 ASN A N 1
ATOM 749 C CA . ASN A 1 99 ? -15.455 4.244 -5.380 1.00 57.22 99 ASN A CA 1
ATOM 750 C C . ASN A 1 99 ? -16.234 5.589 -5.468 1.00 57.22 99 ASN A C 1
ATOM 752 O O . ASN A 1 99 ? -17.397 5.604 -5.083 1.00 57.22 99 ASN A O 1
ATOM 756 N N . PRO A 1 100 ? -15.703 6.676 -6.070 1.00 48.62 100 PRO A N 1
ATOM 757 C CA . PRO A 1 100 ? -16.335 8.010 -6.102 1.00 48.62 100 PRO A CA 1
ATOM 758 C C . PRO A 1 100 ? -17.828 8.078 -6.491 1.00 48.62 100 PRO A C 1
ATOM 760 O O . PRO A 1 100 ? -18.499 9.060 -6.180 1.00 48.62 100 PRO A O 1
ATOM 763 N N . GLY A 1 101 ? -18.354 7.064 -7.192 1.00 50.88 101 GLY A N 1
ATOM 764 C CA . GLY A 1 101 ? -19.770 6.936 -7.557 1.00 50.88 101 GLY A CA 1
ATOM 765 C C . GLY A 1 101 ? -20.664 6.151 -6.581 1.00 50.88 101 GLY A C 1
ATOM 766 O O . GLY A 1 101 ? -21.865 6.048 -6.829 1.00 50.88 101 GLY A O 1
ATOM 767 N N . LEU A 1 102 ? -20.130 5.572 -5.504 1.00 50.81 102 LEU A N 1
ATOM 768 C CA . LEU A 1 102 ? -20.852 4.715 -4.562 1.00 50.81 102 LEU A CA 1
ATOM 769 C C . LEU A 1 102 ? -20.459 5.061 -3.122 1.00 50.81 102 LEU A C 1
ATOM 771 O O . LEU A 1 102 ? -19.352 4.770 -2.701 1.00 50.81 102 LEU A O 1
ATOM 775 N N . LEU A 1 103 ? -21.433 5.561 -2.355 1.00 54.62 103 LEU A N 1
ATOM 776 C CA . LEU A 1 103 ? -21.361 5.901 -0.925 1.00 54.62 103 LEU A CA 1
ATOM 777 C C . LEU A 1 103 ? -20.611 7.204 -0.600 1.00 54.62 103 LEU A C 1
ATOM 779 O O . LEU A 1 103 ? -19.727 7.675 -1.304 1.00 54.62 103 LEU A O 1
ATOM 783 N N . LYS A 1 104 ? -21.028 7.818 0.509 1.00 62.81 104 LYS A N 1
ATOM 784 C CA . LYS A 1 104 ? -20.366 8.979 1.103 1.00 62.81 104 LYS A CA 1
ATOM 785 C C . LYS A 1 104 ? -18.981 8.536 1.582 1.00 62.81 104 LYS A C 1
ATOM 787 O O . LYS A 1 104 ? -18.901 7.557 2.322 1.00 62.81 104 LYS A O 1
ATOM 792 N N . SER A 1 105 ? -17.919 9.234 1.178 1.00 63.91 105 SER A N 1
ATOM 793 C CA . SER A 1 105 ? -16.568 8.958 1.680 1.00 63.91 105 SER A CA 1
ATOM 794 C C . SER A 1 105 ? -16.540 8.984 3.217 1.00 63.91 105 SER A C 1
ATOM 796 O O . SER A 1 105 ? -17.278 9.786 3.807 1.00 63.91 105 SER A O 1
ATOM 798 N N . PRO A 1 106 ? -15.715 8.142 3.873 1.00 70.56 106 PRO A N 1
ATOM 799 C CA . PRO A 1 106 ? -15.481 8.210 5.307 1.00 70.56 106 PRO A CA 1
ATOM 800 C C . PRO A 1 106 ? -15.114 9.622 5.737 1.00 70.56 106 PRO A C 1
ATOM 802 O O . PRO A 1 106 ? -14.567 10.404 4.954 1.00 70.56 106 PRO A O 1
ATOM 805 N N . ASP A 1 107 ? -15.417 9.938 6.993 1.00 81.69 107 ASP A N 1
ATOM 806 C CA . ASP A 1 107 ? -15.018 11.206 7.590 1.00 81.69 107 ASP A CA 1
ATOM 807 C C . ASP A 1 107 ? -13.496 11.393 7.416 1.00 81.69 107 ASP A C 1
ATOM 809 O O . ASP A 1 107 ? -12.728 10.555 7.900 1.00 81.69 107 ASP A O 1
ATOM 813 N N . PRO A 1 108 ? -13.038 12.468 6.745 1.00 84.19 108 PRO A N 1
ATOM 814 C CA . PRO A 1 108 ? -11.613 12.746 6.572 1.00 84.19 108 PRO A CA 1
ATOM 815 C C . PRO A 1 108 ? -10.840 12.800 7.894 1.00 84.19 108 PRO A C 1
ATOM 817 O O . PRO A 1 108 ? -9.645 12.519 7.921 1.00 84.19 108 PRO A O 1
ATOM 820 N N . THR A 1 109 ? -11.517 13.126 8.997 1.00 87.75 109 THR A N 1
ATOM 821 C CA . THR A 1 109 ? -10.947 13.096 10.348 1.00 87.75 109 THR A CA 1
ATOM 822 C C . THR A 1 109 ? -10.584 11.673 10.759 1.00 87.75 109 THR A C 1
ATOM 824 O O . THR A 1 109 ? -9.474 11.448 11.233 1.00 87.75 109 THR A O 1
ATOM 827 N N . LEU A 1 110 ? -11.478 10.707 10.517 1.00 89.50 110 LEU A N 1
ATOM 828 C CA . LEU A 1 110 ? -11.231 9.295 10.824 1.00 89.50 110 LEU A CA 1
ATOM 829 C C . LEU A 1 110 ? -10.146 8.709 9.915 1.00 89.50 110 LEU A C 1
ATOM 831 O O . LEU A 1 110 ? -9.319 7.935 10.386 1.00 89.50 110 LEU A O 1
ATOM 835 N N . LEU A 1 111 ? -10.113 9.107 8.637 1.00 91.06 111 LEU A N 1
ATOM 836 C CA . LEU A 1 111 ? -9.046 8.707 7.711 1.00 91.06 111 LEU A CA 1
ATOM 837 C C . LEU A 1 111 ? -7.680 9.235 8.167 1.00 91.06 111 LEU A C 1
ATOM 839 O O . LEU A 1 111 ? -6.720 8.473 8.229 1.00 91.06 111 LEU A O 1
ATOM 843 N N . ARG A 1 112 ? -7.599 10.517 8.543 1.00 92.00 112 ARG A N 1
ATOM 844 C CA . ARG A 1 112 ? -6.367 11.133 9.057 1.00 92.00 112 ARG A CA 1
ATOM 845 C C . ARG A 1 112 ? -5.900 10.478 10.351 1.00 92.00 112 ARG A C 1
ATOM 847 O O . ARG A 1 112 ? -4.713 10.225 10.514 1.00 92.00 112 ARG A O 1
ATOM 854 N N . GLU A 1 113 ? -6.821 10.183 11.262 1.00 92.94 113 GLU A N 1
ATOM 855 C CA . GLU A 1 113 ? -6.491 9.520 12.522 1.00 92.94 113 GLU A CA 1
ATOM 856 C C . GLU A 1 113 ? -5.996 8.082 12.307 1.00 92.94 113 GLU A C 1
ATOM 858 O O . GLU A 1 113 ? -5.022 7.671 12.942 1.00 92.94 113 GLU A O 1
ATOM 863 N N . ALA A 1 114 ? -6.628 7.343 11.388 1.00 95.00 114 ALA A N 1
ATOM 864 C CA . ALA A 1 114 ? -6.192 6.011 10.980 1.00 95.00 114 ALA A CA 1
ATOM 865 C C . ALA A 1 114 ? -4.783 6.044 10.378 1.00 95.00 114 ALA A C 1
ATOM 867 O O . ALA A 1 114 ? -3.922 5.282 10.810 1.00 95.00 114 ALA A O 1
ATOM 868 N N . LEU A 1 115 ? -4.530 6.954 9.430 1.00 95.44 115 LEU A N 1
ATOM 869 C CA . LEU A 1 115 ? -3.219 7.074 8.797 1.00 95.44 115 LEU A CA 1
ATOM 870 C C . LEU A 1 115 ? -2.131 7.518 9.773 1.00 95.44 115 LEU A C 1
ATOM 872 O O . LEU A 1 115 ? -1.043 6.964 9.729 1.00 95.44 115 LEU A O 1
ATOM 876 N N . ARG A 1 116 ? -2.425 8.419 10.716 1.00 95.75 116 ARG A N 1
ATOM 877 C CA . ARG A 1 116 ? -1.450 8.818 11.744 1.00 95.75 116 ARG A CA 1
ATOM 878 C C . ARG A 1 116 ? -0.992 7.625 12.589 1.00 95.75 116 ARG A C 1
ATOM 880 O O . ARG A 1 116 ? 0.201 7.439 12.796 1.00 95.75 116 ARG A O 1
ATOM 887 N N . ARG A 1 117 ? -1.934 6.778 13.025 1.00 96.50 117 ARG A N 1
ATOM 888 C CA . ARG A 1 117 ? -1.608 5.527 13.735 1.00 96.50 117 ARG A CA 1
ATOM 889 C C . ARG A 1 117 ? -0.865 4.527 12.854 1.00 96.50 117 ARG A C 1
ATOM 891 O O . ARG A 1 117 ? -0.004 3.806 13.350 1.00 96.50 117 ARG A O 1
ATOM 898 N N . ALA A 1 118 ? -1.209 4.463 11.568 1.00 96.88 118 ALA A N 1
ATOM 899 C CA . ALA A 1 118 ? -0.522 3.594 10.625 1.00 96.88 118 ALA A CA 1
ATOM 900 C C . ALA A 1 118 ? 0.940 4.029 10.468 1.00 96.88 118 ALA A C 1
ATOM 902 O O . ALA A 1 118 ? 1.819 3.187 10.603 1.00 96.88 118 ALA A O 1
ATOM 903 N N . THR A 1 119 ? 1.209 5.327 10.297 1.00 95.12 119 THR A N 1
ATOM 904 C CA . THR A 1 119 ? 2.564 5.886 10.199 1.00 95.12 119 THR A CA 1
ATOM 905 C C . THR A 1 119 ? 3.435 5.506 11.397 1.00 95.12 119 THR A C 1
ATOM 907 O O . THR A 1 119 ? 4.535 4.990 11.213 1.00 95.12 119 THR A O 1
ATOM 910 N N . GLU A 1 120 ? 2.921 5.649 12.624 1.00 93.19 120 GLU A N 1
ATOM 911 C CA . GLU A 1 120 ? 3.636 5.241 13.847 1.00 93.19 120 GLU A CA 1
ATOM 912 C C . GLU A 1 120 ? 4.012 3.747 13.847 1.00 93.19 120 GLU A C 1
ATOM 914 O O . GLU A 1 120 ? 4.982 3.339 14.484 1.00 93.19 120 GLU A O 1
ATOM 919 N N . ARG A 1 121 ? 3.231 2.888 13.186 1.00 95.31 121 ARG A N 1
ATOM 920 C CA . ARG A 1 121 ? 3.513 1.449 13.062 1.00 95.31 121 ARG A CA 1
ATOM 921 C C . ARG A 1 121 ? 4.444 1.138 11.893 1.00 95.31 121 ARG A C 1
ATOM 923 O O . ARG A 1 121 ? 5.344 0.325 12.059 1.00 95.31 121 ARG A O 1
ATOM 930 N N . ILE A 1 122 ? 4.269 1.800 10.750 1.00 95.25 122 ILE A N 1
ATOM 931 C CA . ILE A 1 122 ? 5.069 1.587 9.534 1.00 95.25 122 ILE A CA 1
ATOM 932 C C . ILE A 1 122 ? 6.544 1.939 9.767 1.00 95.25 122 ILE A C 1
ATOM 934 O O . ILE A 1 122 ? 7.411 1.184 9.346 1.00 95.25 122 ILE A O 1
ATOM 938 N N . LEU A 1 123 ? 6.838 2.990 10.544 1.00 93.31 123 LEU A N 1
ATOM 939 C CA . LEU A 1 123 ? 8.209 3.345 10.962 1.00 93.31 123 LEU A CA 1
ATOM 940 C C . LEU A 1 123 ? 8.914 2.260 11.804 1.00 93.31 123 LEU A C 1
ATOM 942 O O . LEU A 1 123 ? 10.072 2.407 12.180 1.00 93.31 123 LEU A O 1
ATOM 946 N N . ARG A 1 124 ? 8.218 1.172 12.149 1.00 93.44 124 ARG A N 1
ATOM 947 C CA . ARG A 1 124 ? 8.753 0.019 12.886 1.00 93.44 124 ARG A CA 1
ATOM 948 C C . ARG A 1 124 ? 8.784 -1.248 12.033 1.00 93.44 124 ARG A C 1
ATOM 950 O O . ARG A 1 124 ? 8.990 -2.333 12.572 1.00 93.44 124 ARG A O 1
ATOM 957 N N . VAL A 1 125 ? 8.541 -1.138 10.730 1.00 94.12 125 VAL A N 1
ATOM 958 C CA . VAL A 1 125 ? 8.522 -2.266 9.796 1.00 94.12 125 VAL A CA 1
ATOM 959 C C . VAL A 1 125 ? 9.863 -2.362 9.086 1.00 94.12 125 VAL A C 1
ATOM 961 O O . VAL A 1 125 ? 10.347 -1.383 8.530 1.00 94.12 125 VAL A O 1
ATOM 964 N N . ARG A 1 126 ? 10.459 -3.551 9.102 1.00 92.88 126 ARG A N 1
ATOM 965 C CA . ARG A 1 126 ? 11.675 -3.850 8.338 1.00 92.88 126 ARG A CA 1
ATOM 966 C C . ARG A 1 126 ? 11.384 -4.040 6.853 1.00 92.88 126 ARG A C 1
ATOM 968 O O . ARG A 1 126 ? 10.257 -4.381 6.498 1.00 92.88 126 ARG A O 1
ATOM 975 N N . ALA A 1 127 ? 12.411 -3.930 6.014 1.00 91.06 127 ALA A N 1
ATOM 976 C CA . ALA A 1 127 ? 12.357 -4.281 4.592 1.00 91.06 127 ALA A CA 1
ATOM 977 C C . ALA A 1 127 ? 11.765 -5.677 4.329 1.00 91.06 127 ALA A C 1
ATOM 979 O O . ALA A 1 127 ? 10.934 -5.834 3.435 1.00 91.06 127 ALA A O 1
ATOM 980 N N . ASP A 1 128 ? 12.084 -6.666 5.175 1.00 92.56 128 ASP A N 1
ATOM 981 C CA . ASP A 1 128 ? 11.526 -8.027 5.100 1.00 92.56 128 ASP A CA 1
ATOM 982 C C . ASP A 1 128 ? 10.039 -8.124 5.515 1.00 92.56 128 ASP A C 1
ATOM 984 O O . ASP A 1 128 ? 9.460 -9.214 5.545 1.00 92.56 128 ASP A O 1
ATOM 988 N N . GLY A 1 129 ? 9.407 -6.999 5.860 1.00 94.25 129 GLY A N 1
ATOM 989 C CA . GLY A 1 129 ? 8.010 -6.880 6.262 1.00 94.25 129 GLY A CA 1
ATOM 990 C C . GLY A 1 129 ? 7.737 -7.156 7.740 1.00 94.25 129 GLY A C 1
ATOM 991 O O . GLY A 1 129 ? 6.570 -7.151 8.142 1.00 94.25 129 GLY A O 1
ATOM 992 N N . ARG A 1 130 ? 8.754 -7.406 8.571 1.00 94.69 130 ARG A N 1
ATOM 993 C CA . ARG A 1 130 ? 8.565 -7.678 10.003 1.00 94.69 130 ARG A CA 1
ATOM 994 C C . ARG A 1 130 ? 8.230 -6.396 10.765 1.00 94.69 130 ARG A C 1
ATOM 996 O O . ARG A 1 130 ? 9.039 -5.474 10.821 1.00 94.69 130 ARG A O 1
ATOM 1003 N N . GLU A 1 131 ? 7.052 -6.354 11.386 1.00 94.62 131 GLU A N 1
ATOM 1004 C CA . GLU A 1 131 ? 6.660 -5.274 12.301 1.00 94.62 131 GLU A CA 1
ATOM 1005 C C . GLU A 1 131 ? 7.297 -5.504 13.679 1.00 94.62 131 GLU A C 1
ATOM 1007 O O . GLU A 1 131 ? 7.049 -6.523 14.327 1.00 94.62 131 GLU A O 1
ATOM 1012 N N . LEU A 1 132 ? 8.122 -4.559 14.127 1.00 92.06 132 LEU A N 1
ATOM 1013 C CA . LEU A 1 132 ? 8.762 -4.595 15.438 1.00 92.06 132 LEU A CA 1
ATOM 1014 C C . LEU A 1 132 ? 7.840 -4.041 16.532 1.00 92.06 132 LEU A C 1
ATOM 1016 O O . LEU A 1 132 ? 7.114 -3.063 16.337 1.00 92.06 132 LEU A O 1
ATOM 1020 N N . SER A 1 133 ? 7.929 -4.614 17.732 1.00 89.56 133 SER A N 1
ATOM 1021 C CA . SER A 1 133 ? 7.361 -4.004 18.935 1.00 89.56 133 SER A CA 1
ATOM 1022 C C . SER A 1 133 ? 8.155 -2.766 19.367 1.00 89.56 133 SER A C 1
ATOM 1024 O O . SER A 1 133 ? 9.329 -2.617 19.038 1.00 89.56 133 SER A O 1
ATOM 1026 N N . GLU A 1 134 ? 7.548 -1.900 20.183 1.00 85.56 134 GLU A N 1
ATOM 1027 C CA . GLU A 1 134 ? 8.221 -0.710 20.747 1.00 85.56 134 GLU A CA 1
ATOM 1028 C C . GLU A 1 134 ? 9.511 -1.084 21.482 1.00 85.56 134 GLU A C 1
ATOM 1030 O O . GLU A 1 134 ? 10.565 -0.519 21.214 1.00 85.56 134 GLU A O 1
ATOM 1035 N N . SER A 1 135 ? 9.466 -2.139 22.298 1.00 85.00 135 SER A N 1
ATOM 1036 C CA . SER A 1 135 ? 10.641 -2.647 23.010 1.00 85.00 135 SER A CA 1
ATOM 1037 C C . SER A 1 135 ? 11.758 -3.149 22.085 1.00 85.00 135 SER A C 1
ATOM 1039 O O . SER A 1 135 ? 12.927 -3.102 22.453 1.00 85.00 135 SER A O 1
ATOM 1041 N N . GLN A 1 136 ? 11.418 -3.677 20.902 1.00 85.25 136 GLN A N 1
ATOM 1042 C CA . GLN A 1 136 ? 12.410 -4.120 19.917 1.00 85.25 136 GLN A CA 1
ATOM 1043 C C . GLN A 1 136 ? 13.068 -2.938 19.199 1.00 85.25 136 GLN A C 1
ATOM 1045 O O . GLN A 1 136 ? 14.206 -3.070 18.763 1.00 85.25 136 GLN A O 1
ATOM 1050 N N . VAL A 1 137 ? 12.371 -1.805 19.081 1.00 81.00 137 VAL A N 1
ATOM 1051 C CA . VAL A 1 137 ? 12.903 -0.564 18.499 1.00 81.00 137 VAL A CA 1
ATOM 1052 C C . VAL A 1 137 ? 13.814 0.143 19.501 1.00 81.00 137 VAL A C 1
ATOM 1054 O O . VAL A 1 137 ? 14.944 0.479 19.160 1.00 81.00 137 VAL A O 1
ATOM 1057 N N . GLU A 1 138 ? 13.368 0.296 20.751 1.00 75.06 138 GLU A N 1
ATOM 1058 C CA . GLU A 1 138 ? 14.154 0.907 21.835 1.00 75.06 138 GLU A CA 1
ATOM 1059 C C . GLU A 1 138 ? 15.479 0.169 22.075 1.00 75.06 138 GLU A C 1
ATOM 1061 O O . GLU A 1 138 ? 16.512 0.801 22.270 1.00 75.06 138 GLU A O 1
ATOM 1066 N N . GLY A 1 139 ? 15.476 -1.164 21.974 1.00 64.50 139 GLY A N 1
ATOM 1067 C CA . GLY A 1 139 ? 16.684 -1.979 22.116 1.00 64.50 139 GLY A CA 1
ATOM 1068 C C . GLY A 1 139 ? 17.723 -1.823 20.996 1.00 64.50 139 GLY A C 1
ATOM 1069 O O . GLY A 1 139 ? 18.819 -2.354 21.149 1.00 64.50 139 GLY A O 1
ATOM 1070 N N . ARG A 1 140 ? 17.411 -1.132 19.884 1.00 62.56 140 ARG A N 1
ATOM 1071 C CA . ARG A 1 140 ? 18.384 -0.831 18.809 1.00 62.56 140 ARG A CA 1
ATOM 1072 C C . ARG A 1 140 ? 19.132 0.478 19.032 1.00 62.56 140 ARG A C 1
ATOM 1074 O O . ARG A 1 140 ? 20.314 0.542 18.723 1.00 62.56 140 ARG A O 1
ATOM 1081 N N . GLY A 1 141 ? 18.472 1.486 19.608 1.00 50.59 141 GLY A N 1
ATOM 1082 C CA . GLY A 1 141 ? 19.066 2.812 19.817 1.00 50.59 141 GLY A CA 1
ATOM 1083 C C . GLY A 1 141 ? 20.298 2.811 20.728 1.00 50.59 141 GLY A C 1
ATOM 1084 O O . GLY A 1 141 ? 21.104 3.722 20.654 1.00 50.59 141 GLY A O 1
ATOM 1085 N N . GLU A 1 142 ? 20.488 1.779 21.555 1.00 46.00 142 GLU A N 1
ATOM 1086 C CA . GLU A 1 142 ? 21.695 1.632 22.383 1.00 46.00 142 GLU A CA 1
ATOM 1087 C C . GLU A 1 142 ? 22.836 0.860 21.689 1.00 46.00 142 GLU A C 1
ATOM 1089 O O . GLU A 1 142 ? 23.953 0.852 22.200 1.00 46.00 142 GLU A O 1
ATOM 1094 N N . ALA A 1 143 ? 22.571 0.187 20.562 1.00 48.03 143 ALA A N 1
ATOM 1095 C CA . ALA A 1 143 ? 23.549 -0.645 19.854 1.00 48.03 143 ALA A CA 1
ATOM 1096 C C . ALA A 1 143 ? 24.151 0.033 18.610 1.00 48.03 143 ALA A C 1
ATOM 1098 O O . ALA A 1 143 ? 25.268 -0.316 18.238 1.00 48.03 143 ALA A O 1
ATOM 1099 N N . ASP A 1 144 ? 23.442 0.997 18.010 1.00 46.97 144 ASP A N 1
ATOM 1100 C CA . ASP A 1 144 ? 23.848 1.679 16.768 1.00 46.97 144 ASP A CA 1
ATOM 1101 C C . ASP A 1 144 ? 24.465 3.084 17.002 1.00 46.97 144 ASP A C 1
ATOM 1103 O O . ASP A 1 144 ? 24.954 3.700 16.060 1.00 46.97 144 ASP A O 1
ATOM 1107 N N . ASP A 1 145 ? 24.490 3.585 18.247 1.00 44.94 145 ASP A N 1
ATOM 1108 C CA . ASP A 1 145 ? 25.080 4.889 18.629 1.00 44.94 145 ASP A CA 1
ATOM 1109 C C . ASP A 1 145 ? 26.601 4.819 18.928 1.00 44.94 145 ASP A C 1
ATOM 1111 O O . ASP A 1 145 ? 27.204 5.810 19.353 1.00 44.94 145 ASP A O 1
ATOM 1115 N N . ASP A 1 146 ? 27.250 3.664 18.732 1.00 41.75 146 ASP A N 1
ATOM 1116 C CA . ASP A 1 146 ? 28.715 3.568 18.774 1.00 41.75 146 ASP A CA 1
ATOM 1117 C C . ASP A 1 146 ? 29.253 3.969 17.391 1.00 41.75 146 ASP A C 1
ATOM 1119 O O . ASP A 1 146 ? 29.381 3.143 16.487 1.00 41.75 146 ASP A O 1
ATOM 1123 N N . GLU A 1 147 ? 29.496 5.275 17.216 1.00 48.44 147 GLU A N 1
ATOM 1124 C CA . GLU A 1 147 ? 30.216 5.878 16.086 1.00 48.44 147 GLU A CA 1
ATOM 1125 C C . GLU A 1 147 ? 31.620 5.248 15.952 1.00 48.44 147 GLU A C 1
ATOM 1127 O O . GLU A 1 147 ? 32.635 5.793 16.392 1.00 48.44 147 GLU A O 1
ATOM 1132 N N . GLY A 1 148 ? 31.679 4.060 15.357 1.00 38.69 148 GLY A N 1
ATOM 1133 C CA . GLY A 1 148 ? 32.903 3.402 14.937 1.00 38.69 148 GLY A CA 1
ATOM 1134 C C . GLY A 1 148 ? 33.281 3.849 13.530 1.00 38.69 148 GLY A C 1
ATOM 1135 O O . GLY A 1 148 ? 32.712 3.368 12.554 1.00 38.69 148 GLY A O 1
ATOM 1136 N N . ASP A 1 149 ? 34.260 4.749 13.434 1.00 46.06 149 ASP A N 1
ATOM 1137 C CA . ASP A 1 149 ? 35.057 4.993 12.226 1.00 46.06 149 ASP A CA 1
ATOM 1138 C C . ASP A 1 149 ? 35.595 3.660 11.665 1.00 46.06 149 ASP A C 1
ATOM 1140 O O . ASP A 1 149 ? 36.647 3.212 12.116 1.00 46.06 149 ASP A O 1
ATOM 1144 N N . GLU A 1 150 ? 34.961 3.045 10.662 1.00 43.12 150 GLU A N 1
ATOM 1145 C CA . GLU A 1 150 ? 35.634 2.070 9.791 1.00 43.12 150 GLU A CA 1
ATOM 1146 C C . GLU A 1 150 ? 35.148 2.186 8.340 1.00 43.12 150 GLU A C 1
ATOM 1148 O O . GLU A 1 150 ? 34.002 1.907 7.993 1.00 43.12 150 GLU A O 1
ATOM 1153 N N . GLU A 1 151 ? 36.080 2.589 7.472 1.00 43.12 151 GLU A N 1
ATOM 1154 C CA . GLU A 1 151 ? 36.043 2.362 6.032 1.00 43.12 151 GLU A CA 1
ATOM 1155 C C . GLU A 1 151 ? 35.780 0.870 5.763 1.00 43.12 151 GLU A C 1
ATOM 1157 O O . GLU A 1 151 ? 36.683 0.034 5.816 1.00 43.12 151 GLU A O 1
ATOM 1162 N N . GLY A 1 152 ? 34.526 0.530 5.487 1.00 34.22 152 GLY A N 1
ATOM 1163 C CA . GLY A 1 152 ? 34.108 -0.835 5.225 1.00 34.22 152 GLY A CA 1
ATOM 1164 C C . GLY A 1 152 ? 32.808 -0.853 4.445 1.00 34.22 152 GLY A C 1
ATOM 1165 O O . GLY A 1 152 ? 31.740 -0.986 5.026 1.00 34.22 152 GLY A O 1
ATOM 1166 N N . GLU A 1 153 ? 32.903 -0.762 3.118 1.00 45.91 153 GLU A N 1
ATOM 1167 C CA . GLU A 1 153 ? 31.870 -1.268 2.210 1.00 45.91 153 GLU A CA 1
ATOM 1168 C C . GLU A 1 153 ? 31.684 -2.777 2.472 1.00 45.91 153 GLU A C 1
ATOM 1170 O O . GLU A 1 153 ? 32.284 -3.633 1.821 1.00 45.91 153 GLU A O 1
ATOM 1175 N N . GLN A 1 154 ? 30.892 -3.123 3.483 1.00 35.53 154 GLN A N 1
ATOM 1176 C CA . GLN A 1 154 ? 30.312 -4.447 3.666 1.00 35.53 154 GLN A CA 1
ATOM 1177 C C . GLN A 1 154 ? 28.814 -4.234 3.823 1.00 35.53 154 GLN A C 1
ATOM 1179 O O . GLN A 1 154 ? 28.360 -3.674 4.813 1.00 35.53 154 GLN A O 1
ATOM 1184 N N . GLY A 1 155 ? 28.097 -4.605 2.760 1.00 38.84 155 GLY A N 1
ATOM 1185 C CA . GLY A 1 155 ? 26.709 -4.254 2.507 1.00 38.84 155 GLY A CA 1
ATOM 1186 C C . GLY A 1 155 ? 25.796 -4.420 3.713 1.00 38.84 155 GLY A C 1
ATOM 1187 O O . GLY A 1 155 ? 25.694 -5.511 4.277 1.00 38.84 155 GLY A O 1
ATOM 1188 N N . GLU A 1 156 ? 25.091 -3.334 4.038 1.00 42.16 156 GLU A N 1
ATOM 1189 C CA . GLU A 1 156 ? 23.762 -3.427 4.632 1.00 42.16 156 GLU A CA 1
ATOM 1190 C C . GLU A 1 156 ? 22.994 -4.442 3.780 1.00 42.16 156 GLU A C 1
ATOM 1192 O O . GLU A 1 156 ? 22.748 -4.211 2.599 1.00 42.16 156 GLU A O 1
ATOM 1197 N N . THR A 1 157 ? 22.707 -5.623 4.322 1.00 48.81 157 THR A N 1
ATOM 1198 C CA . THR A 1 157 ? 21.757 -6.520 3.668 1.00 48.81 157 THR A CA 1
ATOM 1199 C C . THR A 1 157 ? 20.423 -5.792 3.640 1.00 48.81 157 THR A C 1
ATOM 1201 O O . THR A 1 157 ? 20.005 -5.303 4.692 1.00 48.81 157 THR A O 1
ATOM 1204 N N . ASP A 1 158 ? 19.759 -5.742 2.485 1.00 56.47 158 ASP A N 1
ATOM 1205 C CA . ASP A 1 158 ? 18.491 -5.022 2.283 1.00 56.47 158 ASP A CA 1
ATOM 1206 C C . ASP A 1 158 ? 17.461 -5.293 3.396 1.00 56.47 158 ASP A C 1
ATOM 1208 O O . ASP A 1 158 ? 16.717 -4.401 3.794 1.00 56.47 158 ASP A O 1
ATOM 1212 N N . ASP A 1 159 ? 17.503 -6.488 3.997 1.00 62.56 159 ASP A N 1
ATOM 1213 C CA . ASP A 1 159 ? 16.668 -6.942 5.115 1.00 62.56 159 ASP A CA 1
ATOM 1214 C C . ASP A 1 159 ? 16.772 -6.109 6.414 1.00 62.56 159 ASP A C 1
ATOM 1216 O O . ASP A 1 159 ? 15.871 -6.183 7.261 1.00 62.56 159 ASP A O 1
ATOM 1220 N N . ASP A 1 160 ? 17.842 -5.330 6.616 1.00 74.50 160 ASP A N 1
ATOM 1221 C CA . ASP A 1 160 ? 18.051 -4.556 7.847 1.00 74.50 160 ASP A CA 1
ATOM 1222 C C . ASP A 1 160 ? 17.485 -3.129 7.814 1.00 74.50 160 ASP A C 1
ATOM 1224 O O . ASP A 1 160 ? 17.397 -2.476 8.865 1.00 74.50 160 ASP A O 1
ATOM 1228 N N . TYR A 1 161 ? 17.002 -2.688 6.654 1.00 83.69 161 TYR A N 1
ATOM 1229 C CA . TYR A 1 161 ? 16.400 -1.375 6.476 1.00 83.69 161 TYR A CA 1
ATOM 1230 C C . TYR A 1 161 ? 15.062 -1.222 7.226 1.00 83.69 161 TYR A C 1
ATOM 1232 O O . TYR A 1 161 ? 14.259 -2.153 7.313 1.00 83.69 161 TYR A O 1
ATOM 1240 N N . THR A 1 162 ? 14.821 -0.015 7.748 1.00 86.00 162 THR A N 1
ATOM 1241 C CA . THR A 1 162 ? 13.539 0.454 8.295 1.00 86.00 162 THR A CA 1
ATOM 1242 C C . THR A 1 162 ? 13.292 1.872 7.768 1.00 86.00 162 THR A C 1
ATOM 1244 O O . THR A 1 162 ? 14.227 2.678 7.811 1.00 86.00 162 THR A O 1
ATOM 1247 N N . PRO A 1 163 ? 12.061 2.230 7.361 1.00 87.38 163 PRO A N 1
ATOM 1248 C CA . PRO A 1 163 ? 11.710 3.606 7.028 1.00 87.38 163 PRO A CA 1
ATOM 1249 C C . PRO A 1 163 ? 12.005 4.542 8.197 1.00 87.38 163 PRO A C 1
ATOM 1251 O O . PRO A 1 163 ? 11.535 4.331 9.317 1.00 87.38 163 PRO A O 1
ATOM 1254 N N . ASN A 1 164 ? 12.769 5.594 7.938 1.00 85.25 164 ASN A N 1
ATOM 1255 C CA . ASN A 1 164 ? 13.103 6.636 8.912 1.00 85.25 164 ASN A CA 1
ATOM 1256 C C . ASN A 1 164 ? 12.142 7.839 8.832 1.00 85.25 164 ASN A C 1
ATOM 1258 O O . ASN A 1 164 ? 12.094 8.643 9.766 1.00 85.25 164 ASN A O 1
ATOM 1262 N N . TYR A 1 165 ? 11.374 7.968 7.744 1.00 88.06 165 TYR A N 1
ATOM 1263 C CA . TYR A 1 165 ? 10.451 9.073 7.526 1.00 88.06 165 TYR A CA 1
ATOM 1264 C C . TYR A 1 165 ? 9.219 8.667 6.709 1.00 88.06 165 TYR A C 1
ATOM 1266 O O . TYR A 1 165 ? 9.311 8.029 5.663 1.00 88.06 165 TYR A O 1
ATOM 1274 N N . LEU A 1 166 ? 8.053 9.108 7.181 1.00 91.81 166 LEU A N 1
ATOM 1275 C CA . LEU A 1 166 ? 6.818 9.181 6.408 1.00 91.81 166 LEU A CA 1
ATOM 1276 C C . LEU A 1 166 ? 6.234 10.584 6.594 1.00 91.81 166 LEU A C 1
ATOM 1278 O O . LEU A 1 166 ? 6.270 11.124 7.705 1.00 91.81 166 LEU A O 1
ATOM 1282 N N . SER A 1 167 ? 5.667 11.168 5.539 1.00 90.94 167 SER A N 1
ATOM 1283 C CA . SER A 1 167 ? 5.000 12.464 5.657 1.00 90.94 167 SER A CA 1
ATOM 1284 C C . SER A 1 167 ? 3.738 12.389 6.522 1.00 90.94 167 SER A C 1
ATOM 1286 O O . SER A 1 167 ? 3.112 11.342 6.692 1.00 90.94 167 SER A O 1
ATOM 1288 N N . GLU A 1 168 ? 3.366 13.524 7.114 1.00 91.38 168 GLU A N 1
ATOM 1289 C CA . GLU A 1 168 ? 2.126 13.625 7.884 1.00 91.38 168 GLU A CA 1
ATOM 1290 C C . GLU A 1 168 ? 0.903 13.415 6.974 1.00 91.38 168 GLU A C 1
ATOM 1292 O O . GLU A 1 168 ? 0.893 13.920 5.848 1.00 91.38 168 GLU A O 1
ATOM 1297 N N . PRO A 1 169 ? -0.170 12.750 7.449 1.00 91.50 169 PRO A N 1
ATOM 1298 C CA . PRO A 1 169 ? -1.349 12.524 6.627 1.00 91.50 169 PRO A CA 1
ATOM 1299 C C . PRO A 1 169 ? -2.038 13.832 6.210 1.00 91.50 169 PRO A C 1
ATOM 1301 O O . PRO A 1 169 ? -2.670 14.540 7.012 1.00 91.50 169 PRO A O 1
ATOM 1304 N N . GLU A 1 170 ? -1.995 14.115 4.915 1.00 87.50 170 GLU A N 1
ATOM 1305 C CA . GLU A 1 170 ? -2.506 15.338 4.306 1.00 87.50 170 GLU A CA 1
ATOM 1306 C C . GLU A 1 170 ? -3.684 15.071 3.364 1.00 87.50 170 GLU A C 1
ATOM 1308 O O . GLU A 1 170 ? -3.942 13.947 2.946 1.00 87.50 170 GLU A O 1
ATOM 1313 N N . GLY A 1 171 ? -4.473 16.106 3.074 1.00 75.19 171 GLY A N 1
ATOM 1314 C CA . GLY A 1 171 ? -5.633 15.984 2.192 1.00 75.19 171 GLY A CA 1
ATOM 1315 C C . GLY A 1 171 ? -6.756 16.954 2.540 1.00 75.19 171 GLY A C 1
ATOM 1316 O O . GLY A 1 171 ? -7.082 17.177 3.711 1.00 75.19 171 GLY A O 1
ATOM 1317 N N . TYR A 1 172 ? -7.355 17.533 1.498 1.00 56.22 172 TYR A N 1
ATOM 1318 C CA . TYR A 1 172 ? -8.381 18.576 1.610 1.00 56.22 172 TYR A CA 1
ATOM 1319 C C . TYR A 1 172 ? -9.783 18.100 1.189 1.00 56.22 172 TYR A C 1
ATOM 1321 O O . TYR A 1 172 ? -10.772 18.753 1.521 1.00 56.22 172 TYR A O 1
ATOM 1329 N N . THR A 1 173 ? -9.902 16.954 0.503 1.00 61.50 173 THR A N 1
ATOM 13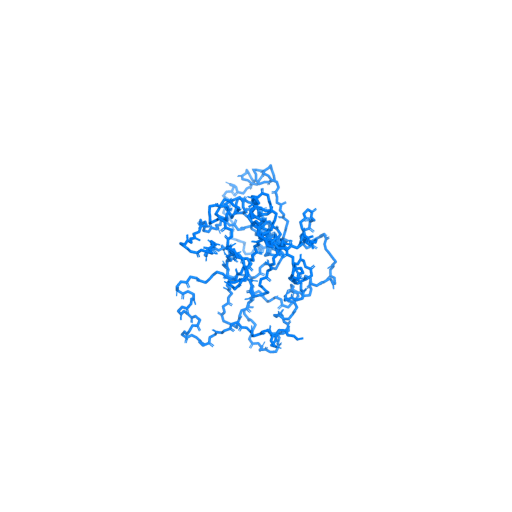30 C CA . THR A 1 173 ? -11.174 16.453 -0.050 1.00 61.50 173 THR A CA 1
ATOM 1331 C C . THR A 1 173 ? -11.163 14.938 -0.220 1.00 61.50 173 THR A C 1
ATOM 1333 O O . THR A 1 173 ? -10.377 14.461 -1.026 1.00 61.50 173 THR A O 1
ATOM 1336 N N . GLY A 1 174 ? -12.054 14.196 0.457 1.00 71.00 174 GLY A N 1
ATOM 1337 C CA . GLY A 1 174 ? -12.428 12.792 0.159 1.00 71.00 174 GLY A CA 1
ATOM 1338 C C . GLY A 1 174 ? -11.312 11.727 0.099 1.00 71.00 174 GLY A C 1
ATOM 1339 O O . GLY A 1 174 ? -11.613 10.540 -0.022 1.00 71.00 174 GLY A O 1
ATOM 1340 N N . VAL A 1 175 ? -10.056 12.152 0.181 1.00 85.75 175 VAL A N 1
ATOM 1341 C CA . VAL A 1 175 ? -8.803 11.416 0.096 1.00 85.75 175 VAL A CA 1
ATOM 1342 C C . VAL A 1 175 ? -7.885 12.037 1.143 1.00 85.75 175 VAL A C 1
ATOM 1344 O O . VAL A 1 175 ? -7.775 13.266 1.223 1.00 85.75 175 VAL A O 1
ATOM 1347 N N . VAL A 1 176 ? -7.262 11.191 1.951 1.00 90.00 176 VAL A N 1
ATOM 1348 C CA . VAL A 1 176 ? -6.162 11.559 2.847 1.00 90.00 176 VAL A CA 1
ATOM 1349 C C . VAL A 1 176 ? -4.990 10.663 2.481 1.00 90.00 176 VAL A C 1
ATOM 1351 O O . VAL A 1 176 ? -5.203 9.468 2.292 1.00 90.00 176 VAL A O 1
ATOM 1354 N N . GLY A 1 177 ? -3.789 11.207 2.335 1.00 90.88 177 GLY A N 1
ATOM 1355 C CA . GLY A 1 177 ? -2.635 10.447 1.873 1.00 90.88 177 GLY A CA 1
ATOM 1356 C C . GLY A 1 177 ? -1.339 10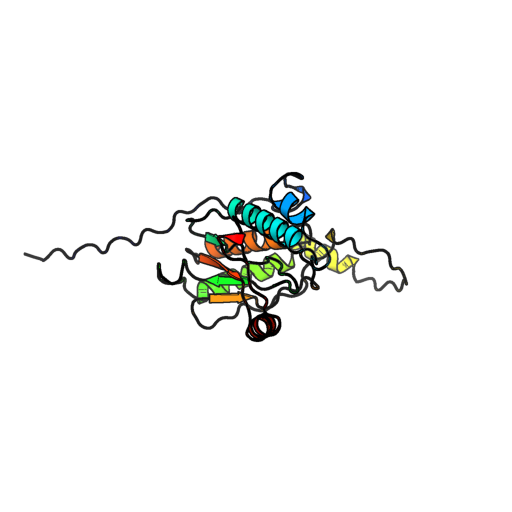.789 2.581 1.00 90.88 177 GLY A C 1
ATOM 1357 O O . GLY A 1 177 ? -1.236 11.797 3.276 1.00 90.88 177 GLY A O 1
ATOM 1358 N N . ILE A 1 178 ? -0.386 9.886 2.390 1.00 92.44 178 ILE A N 1
ATOM 1359 C CA . ILE A 1 178 ? 1.025 10.001 2.724 1.00 92.44 178 ILE A CA 1
ATOM 1360 C C . ILE A 1 178 ? 1.739 10.200 1.387 1.00 92.44 178 ILE A C 1
ATOM 1362 O O . ILE A 1 178 ? 1.716 9.316 0.529 1.00 92.44 178 ILE A O 1
ATOM 1366 N N . SER A 1 179 ? 2.281 11.395 1.180 1.00 87.19 179 SER A N 1
ATOM 1367 C CA . SER A 1 179 ? 2.977 11.804 -0.050 1.00 87.19 179 SER A CA 1
ATOM 1368 C C . SER A 1 179 ? 4.412 11.321 -0.141 1.00 87.19 179 SER A C 1
ATOM 1370 O O . SER A 1 179 ? 4.923 11.193 -1.245 1.00 87.19 179 SER A O 1
ATOM 1372 N N . ASN A 1 180 ? 5.054 11.067 0.996 1.00 85.00 180 ASN A N 1
ATOM 1373 C CA . ASN A 1 180 ? 6.432 10.617 1.031 1.00 85.00 180 ASN A CA 1
ATOM 1374 C C . ASN A 1 180 ? 6.551 9.462 2.017 1.00 85.00 180 ASN A C 1
ATOM 1376 O O . ASN A 1 180 ? 6.237 9.610 3.201 1.00 85.00 180 ASN A O 1
ATOM 1380 N N . PHE A 1 181 ? 6.980 8.327 1.494 1.00 87.62 181 PHE A N 1
ATOM 1381 C CA . PHE A 1 181 ? 7.391 7.159 2.231 1.00 87.62 181 PHE A CA 1
ATOM 1382 C C . PHE A 1 181 ? 8.856 6.932 1.873 1.00 87.62 181 PHE A C 1
ATOM 1384 O O . PHE A 1 181 ? 9.131 6.501 0.764 1.00 87.62 181 PHE A O 1
ATOM 1391 N N . ASP A 1 182 ? 9.791 7.270 2.766 1.00 83.94 182 ASP A N 1
ATOM 1392 C CA . ASP A 1 182 ? 11.208 7.065 2.458 1.00 83.94 182 ASP A CA 1
ATOM 1393 C C . ASP A 1 182 ? 11.450 5.557 2.359 1.00 83.94 182 ASP A C 1
ATOM 1395 O O . ASP A 1 182 ? 11.342 4.855 3.367 1.00 83.94 182 ASP A O 1
ATOM 1399 N N . THR A 1 183 ? 11.710 5.075 1.143 1.00 79.44 183 THR A N 1
ATOM 1400 C CA . THR A 1 183 ? 12.242 3.736 0.867 1.00 79.44 183 THR A CA 1
ATOM 1401 C C . THR A 1 183 ? 13.570 3.806 0.110 1.00 79.44 183 THR A C 1
ATOM 1403 O O . THR A 1 183 ? 13.978 2.841 -0.528 1.00 79.44 183 THR A O 1
ATOM 1406 N N . LYS A 1 184 ? 14.286 4.941 0.188 1.00 78.88 184 LYS A N 1
ATOM 1407 C CA . LYS A 1 184 ? 15.549 5.200 -0.533 1.00 78.88 184 LYS A CA 1
ATOM 1408 C C . LYS A 1 184 ? 15.467 4.968 -2.057 1.00 78.88 184 LYS A C 1
ATOM 1410 O O . LYS A 1 184 ? 16.505 4.783 -2.690 1.00 78.88 184 LYS A O 1
ATOM 1415 N N . GLY A 1 185 ? 14.275 4.999 -2.659 1.00 74.12 185 GLY A N 1
ATOM 1416 C CA . GLY A 1 185 ? 14.098 4.689 -4.078 1.00 74.12 185 GLY A CA 1
ATOM 1417 C C . GLY A 1 185 ? 14.136 3.193 -4.413 1.00 74.12 185 GLY A C 1
ATOM 1418 O O . GLY A 1 185 ? 14.327 2.874 -5.584 1.00 74.12 185 GLY A O 1
ATOM 1419 N N . VAL A 1 186 ? 13.972 2.293 -3.430 1.00 78.94 186 VAL A N 1
ATOM 1420 C CA . VAL A 1 186 ? 13.975 0.823 -3.605 1.00 78.94 186 VAL A CA 1
ATOM 1421 C C . VAL A 1 186 ? 12.623 0.196 -3.240 1.00 78.94 186 VAL A C 1
ATOM 1423 O O . VAL A 1 186 ? 12.015 0.540 -2.225 1.00 78.94 186 VAL A O 1
ATOM 1426 N N . ALA A 1 187 ? 12.127 -0.716 -4.082 1.00 82.06 187 ALA A N 1
ATOM 1427 C CA . ALA A 1 187 ? 10.853 -1.397 -3.865 1.00 82.06 187 ALA A CA 1
ATOM 1428 C C . ALA A 1 187 ? 11.005 -2.510 -2.819 1.00 82.06 187 ALA A C 1
ATOM 1430 O O . ALA A 1 187 ? 11.484 -3.607 -3.108 1.00 82.06 187 ALA A O 1
ATOM 1431 N N . PHE A 1 188 ? 10.538 -2.266 -1.595 1.00 89.69 188 PHE A N 1
ATOM 1432 C CA . PHE A 1 188 ? 10.536 -3.279 -0.540 1.00 89.69 188 PHE A CA 1
ATOM 1433 C C . PHE A 1 188 ? 9.181 -3.992 -0.466 1.00 89.69 188 PHE A C 1
ATOM 1435 O O . PHE A 1 188 ? 8.352 -3.703 0.399 1.00 89.69 188 PHE A O 1
ATOM 1442 N N . VAL A 1 189 ? 8.962 -4.976 -1.347 1.00 92.31 189 VAL A N 1
ATOM 1443 C CA . VAL A 1 189 ? 7.668 -5.675 -1.526 1.00 92.31 189 VAL A CA 1
ATOM 1444 C C . VAL A 1 189 ? 7.039 -6.156 -0.210 1.00 92.31 189 VAL A C 1
ATOM 1446 O O . VAL A 1 189 ? 5.828 -6.031 0.001 1.00 92.31 189 VAL A O 1
ATOM 1449 N N . TRP A 1 190 ? 7.836 -6.702 0.712 1.00 94.56 190 TRP A N 1
ATOM 1450 C CA . TRP A 1 190 ? 7.324 -7.202 1.992 1.00 94.56 190 TRP A CA 1
ATOM 1451 C C . TRP A 1 190 ? 6.977 -6.083 2.981 1.00 94.56 190 TRP A C 1
ATOM 1453 O O . TRP A 1 190 ? 5.977 -6.180 3.700 1.00 94.56 190 TRP A O 1
ATOM 1463 N N . LEU A 1 191 ? 7.753 -5.003 2.996 1.00 94.31 191 LEU A N 1
ATOM 1464 C CA . LEU A 1 191 ? 7.468 -3.786 3.755 1.00 94.31 191 LEU A CA 1
ATOM 1465 C C . LEU A 1 191 ? 6.210 -3.084 3.234 1.00 94.31 191 LEU A C 1
ATOM 1467 O O . LEU A 1 191 ? 5.358 -2.680 4.030 1.00 94.31 191 LEU A O 1
ATOM 1471 N N . GLU A 1 192 ? 6.028 -3.012 1.919 1.00 94.62 192 GLU A N 1
ATOM 1472 C CA . GLU A 1 192 ? 4.834 -2.459 1.273 1.00 94.62 192 GLU A CA 1
ATOM 1473 C C . GLU A 1 192 ? 3.593 -3.310 1.568 1.00 94.62 192 GLU A C 1
ATOM 1475 O O . GLU A 1 192 ? 2.547 -2.783 1.963 1.00 94.62 192 GLU A O 1
ATOM 1480 N N . ARG A 1 193 ? 3.707 -4.643 1.487 1.00 95.94 193 ARG A N 1
ATOM 1481 C CA . ARG A 1 193 ? 2.642 -5.565 1.909 1.00 95.94 193 ARG A CA 1
ATOM 1482 C C . ARG A 1 193 ? 2.228 -5.319 3.355 1.00 95.94 193 ARG A C 1
ATOM 1484 O O . ARG A 1 193 ? 1.036 -5.199 3.661 1.00 95.94 193 ARG A O 1
ATOM 1491 N N . THR A 1 194 ? 3.205 -5.273 4.258 1.00 97.06 194 THR A N 1
ATOM 1492 C CA . THR A 1 194 ? 2.953 -5.037 5.680 1.00 97.06 194 THR A CA 1
ATOM 1493 C C . THR A 1 194 ? 2.356 -3.652 5.910 1.00 97.06 194 THR A C 1
ATOM 1495 O O . THR A 1 194 ? 1.445 -3.519 6.729 1.00 97.06 194 THR A O 1
ATOM 1498 N N . THR A 1 195 ? 2.771 -2.650 5.137 1.00 96.50 195 THR A N 1
ATOM 1499 C CA . THR A 1 195 ? 2.175 -1.309 5.131 1.00 96.50 195 THR A CA 1
ATOM 1500 C C . THR A 1 195 ? 0.693 -1.362 4.762 1.00 96.50 195 THR A C 1
ATOM 1502 O O . THR A 1 195 ? -0.141 -0.861 5.519 1.00 96.50 195 THR A O 1
ATOM 1505 N N . LEU A 1 196 ? 0.324 -2.051 3.675 1.00 97.25 196 LEU A N 1
ATOM 1506 C CA . LEU A 1 196 ? -1.081 -2.234 3.284 1.00 97.25 196 LEU A CA 1
ATOM 1507 C C . LEU A 1 196 ? -1.900 -2.922 4.389 1.00 97.25 196 LEU A C 1
ATOM 1509 O O . LEU A 1 196 ? -3.017 -2.485 4.690 1.00 97.25 196 LEU A O 1
ATOM 1513 N N . ARG A 1 197 ? -1.347 -3.963 5.033 1.00 97.50 197 ARG A N 1
ATOM 1514 C CA . ARG A 1 197 ? -1.988 -4.628 6.184 1.00 97.50 197 ARG A CA 1
ATOM 1515 C C . ARG A 1 197 ? -2.218 -3.645 7.331 1.00 97.50 197 ARG A C 1
ATOM 1517 O O . ARG A 1 197 ? -3.341 -3.553 7.822 1.00 97.50 197 ARG A O 1
ATOM 1524 N N . ILE A 1 198 ? -1.183 -2.919 7.759 1.00 97.75 198 ILE A N 1
ATOM 1525 C CA . ILE A 1 198 ? -1.257 -1.964 8.877 1.00 97.75 198 ILE A CA 1
ATOM 1526 C C . ILE A 1 198 ? -2.324 -0.902 8.604 1.00 97.75 198 ILE A C 1
ATOM 1528 O O . ILE A 1 198 ? -3.172 -0.649 9.461 1.00 97.75 198 ILE A O 1
ATOM 1532 N N . VAL A 1 199 ? -2.328 -0.321 7.401 1.00 97.00 199 VAL A N 1
ATOM 1533 C CA . VAL A 1 199 ? -3.326 0.682 7.006 1.00 97.00 199 VAL A CA 1
ATOM 1534 C C . VAL A 1 199 ? -4.737 0.100 7.109 1.00 97.00 199 VAL A C 1
ATOM 1536 O O . VAL A 1 199 ? -5.624 0.746 7.667 1.00 97.00 199 VAL A O 1
ATOM 1539 N N . ALA A 1 200 ? -4.956 -1.134 6.651 1.00 96.31 200 ALA A N 1
ATOM 1540 C CA . ALA A 1 200 ? -6.260 -1.780 6.757 1.00 96.31 200 ALA A CA 1
ATOM 1541 C C . ALA A 1 200 ? -6.711 -2.013 8.213 1.00 96.31 200 ALA A C 1
ATOM 1543 O O . ALA A 1 200 ? -7.863 -1.723 8.560 1.00 96.31 200 ALA A O 1
ATOM 1544 N N . GLU A 1 201 ? -5.799 -2.460 9.085 1.00 96.94 201 GLU A N 1
ATOM 1545 C CA . GLU A 1 201 ? -6.063 -2.624 10.522 1.00 96.94 201 GLU A CA 1
ATOM 1546 C C . GLU A 1 201 ? -6.467 -1.296 11.174 1.00 96.94 201 GLU A C 1
ATOM 1548 O O . GLU A 1 201 ? -7.461 -1.244 11.908 1.00 96.94 201 GLU A O 1
ATOM 1553 N N . GLU A 1 202 ? -5.738 -0.212 10.890 1.00 96.94 202 GLU A N 1
ATOM 1554 C CA . GLU A 1 202 ? -6.022 1.097 11.482 1.00 96.94 202 GLU A CA 1
ATOM 1555 C C . GLU A 1 202 ? -7.294 1.735 10.913 1.00 96.94 202 GLU A C 1
ATOM 1557 O O . GLU A 1 202 ? -8.048 2.357 11.667 1.00 96.94 202 GLU A O 1
ATOM 1562 N N . LEU A 1 203 ? -7.608 1.531 9.628 1.00 94.56 203 LEU A N 1
ATOM 1563 C CA . LEU A 1 203 ? -8.878 1.969 9.035 1.00 94.56 203 LEU A CA 1
ATOM 1564 C C . LEU A 1 203 ? -10.069 1.305 9.738 1.00 94.56 203 LEU A C 1
ATOM 1566 O O . LEU A 1 203 ? -10.998 1.995 10.172 1.00 94.56 203 LEU A O 1
ATOM 1570 N N . ARG A 1 204 ? -10.025 -0.020 9.930 1.00 93.50 204 ARG A N 1
ATOM 1571 C CA . ARG A 1 204 ? -11.068 -0.758 10.665 1.00 93.50 204 ARG A CA 1
ATOM 1572 C C . ARG A 1 204 ? -11.135 -0.356 12.133 1.00 93.50 204 ARG A C 1
ATOM 1574 O O . ARG A 1 204 ? -12.237 -0.154 12.642 1.00 93.50 204 ARG A O 1
ATOM 1581 N N . ARG A 1 205 ? -9.991 -0.200 12.810 1.00 94.75 205 ARG A N 1
ATOM 1582 C CA . ARG A 1 205 ? -9.936 0.226 14.221 1.00 94.75 205 ARG A CA 1
ATOM 1583 C C . ARG A 1 205 ? -10.560 1.607 14.424 1.00 94.75 205 ARG A C 1
ATOM 1585 O O . ARG A 1 205 ? -11.237 1.826 15.422 1.00 94.75 205 ARG A O 1
ATOM 1592 N N . SER A 1 206 ? -10.368 2.504 13.461 1.00 92.00 206 SER A N 1
ATOM 1593 C CA . SER A 1 206 ? -10.906 3.869 13.486 1.00 92.00 206 SER A CA 1
ATOM 1594 C C . SER A 1 206 ? -12.372 3.948 13.051 1.00 92.00 206 SER A C 1
ATOM 1596 O O . SER A 1 206 ? -12.975 5.013 13.125 1.00 92.00 206 SER A O 1
ATOM 1598 N N . GLY A 1 207 ? -12.953 2.850 12.551 1.00 90.50 207 GLY A N 1
ATOM 1599 C CA . GLY A 1 207 ? -14.278 2.863 11.927 1.00 90.50 207 GLY A CA 1
ATOM 1600 C C . GLY A 1 207 ? -14.322 3.627 10.598 1.00 90.50 207 GLY A C 1
ATOM 1601 O O . GLY A 1 207 ? -15.405 3.961 10.123 1.00 90.50 207 GLY A O 1
ATOM 1602 N N . ALA A 1 208 ? -13.166 3.893 9.982 1.00 89.69 208 ALA A N 1
ATOM 1603 C CA . ALA A 1 208 ? -13.027 4.599 8.712 1.00 89.69 208 ALA A CA 1
ATOM 1604 C C . ALA A 1 208 ? -13.276 3.658 7.520 1.00 89.69 208 ALA A C 1
ATOM 1606 O O . ALA A 1 208 ? -12.483 3.592 6.587 1.00 89.69 208 ALA A O 1
ATOM 1607 N N . VAL A 1 209 ? -14.367 2.895 7.576 1.00 89.50 209 VAL A N 1
ATOM 1608 C CA . VAL A 1 209 ? -14.780 1.933 6.551 1.00 89.50 209 VAL A CA 1
ATOM 1609 C C . VAL A 1 209 ? -16.209 2.241 6.090 1.00 89.50 209 VAL A C 1
ATOM 1611 O O . VAL A 1 209 ? -17.015 2.732 6.883 1.00 89.50 209 VAL A O 1
ATOM 1614 N N . PRO A 1 210 ? -16.575 1.933 4.838 1.00 88.81 210 PRO A N 1
ATOM 1615 C CA . PRO A 1 210 ? -15.729 1.354 3.793 1.00 88.81 210 PRO A CA 1
ATOM 1616 C C . PRO A 1 210 ? -14.618 2.293 3.297 1.00 88.81 210 PRO A C 1
ATOM 1618 O O . PRO A 1 210 ? -14.793 3.507 3.306 1.00 88.81 210 PRO A O 1
ATOM 1621 N N . ALA A 1 211 ? -13.493 1.734 2.852 1.00 90.31 211 ALA A N 1
ATOM 1622 C CA . ALA A 1 211 ? -12.342 2.492 2.366 1.00 90.31 211 ALA A CA 1
ATOM 1623 C C . ALA A 1 211 ? -11.634 1.808 1.190 1.00 90.31 211 ALA A C 1
ATOM 1625 O O . ALA A 1 211 ? -11.697 0.590 0.998 1.00 90.31 211 ALA A O 1
ATOM 1626 N N . ARG A 1 212 ? -10.933 2.619 0.399 1.00 92.81 212 ARG A N 1
ATOM 1627 C CA . ARG A 1 212 ? -10.043 2.163 -0.665 1.00 92.81 212 ARG A CA 1
ATOM 1628 C C . ARG A 1 212 ? -8.664 2.780 -0.481 1.00 92.81 212 ARG A C 1
ATOM 1630 O O . ARG A 1 212 ? -8.559 4.003 -0.426 1.00 92.81 212 ARG A O 1
ATOM 1637 N N . ILE A 1 213 ? -7.640 1.938 -0.417 1.00 94.56 213 ILE A N 1
ATOM 1638 C CA . ILE A 1 213 ? -6.238 2.355 -0.497 1.00 94.56 213 ILE A CA 1
ATOM 1639 C C . ILE A 1 213 ? -5.898 2.540 -1.983 1.00 94.56 213 ILE A C 1
ATOM 1641 O O . ILE A 1 213 ? -6.262 1.698 -2.803 1.00 94.56 213 ILE A O 1
ATOM 1645 N N . VAL A 1 214 ? -5.280 3.660 -2.346 1.00 93.19 214 VAL A N 1
ATOM 1646 C CA . VAL A 1 214 ? -4.983 4.077 -3.729 1.00 93.19 214 VAL A CA 1
ATOM 1647 C C . VAL A 1 214 ? -3.572 4.667 -3.819 1.00 93.19 214 VAL A C 1
ATOM 1649 O O . VAL A 1 214 ? -3.031 5.051 -2.782 1.00 93.19 214 VAL A O 1
ATOM 1652 N N . PRO A 1 215 ? -2.958 4.775 -5.011 1.00 92.31 215 PRO A N 1
ATOM 1653 C CA . PRO A 1 215 ? -1.775 5.611 -5.189 1.00 92.31 215 PRO A CA 1
ATOM 1654 C C . PRO A 1 215 ? -2.079 7.047 -4.770 1.00 92.31 215 PRO A C 1
ATOM 1656 O O . PRO A 1 215 ? -3.148 7.576 -5.102 1.00 92.31 215 PRO A O 1
ATOM 1659 N N . TYR A 1 216 ? -1.149 7.684 -4.067 1.00 90.38 216 TYR A N 1
ATOM 1660 C CA . TYR A 1 216 ? -1.237 9.111 -3.777 1.00 90.38 216 TYR A CA 1
ATOM 1661 C C . TYR A 1 216 ? -0.119 9.829 -4.510 1.00 90.38 216 TYR A C 1
ATOM 1663 O O . TYR A 1 216 ? 1.052 9.656 -4.202 1.00 90.38 216 TYR A O 1
ATOM 1671 N N . LEU A 1 217 ? -0.515 10.586 -5.529 1.00 86.38 217 LEU A N 1
ATOM 1672 C CA . LEU A 1 217 ? 0.390 11.320 -6.398 1.00 86.38 217 LEU A CA 1
ATOM 1673 C C . LEU A 1 217 ? 0.259 12.796 -6.051 1.00 86.38 217 LEU A C 1
ATOM 1675 O O . LEU A 1 217 ? -0.819 13.379 -6.224 1.00 86.38 217 LEU A O 1
ATOM 1679 N N . ASP A 1 218 ? 1.339 13.387 -5.558 1.00 81.94 218 ASP A N 1
ATOM 1680 C CA . ASP A 1 218 ? 1.401 14.829 -5.385 1.00 81.94 218 ASP A CA 1
ATOM 1681 C C . ASP A 1 218 ? 1.484 15.549 -6.746 1.00 81.94 218 ASP A C 1
ATOM 1683 O O . ASP A 1 218 ? 1.488 14.947 -7.828 1.00 81.94 218 ASP A O 1
ATOM 1687 N N . VAL A 1 219 ? 1.463 16.881 -6.701 1.00 84.81 219 VAL A N 1
ATOM 1688 C CA . VAL A 1 219 ? 1.448 17.708 -7.915 1.00 84.81 219 VAL A CA 1
ATOM 1689 C C . VAL A 1 219 ? 2.723 17.516 -8.737 1.00 84.81 219 VAL A C 1
ATOM 1691 O O . VAL A 1 219 ? 2.638 17.512 -9.968 1.00 84.81 219 VAL A O 1
ATOM 1694 N N . ASP A 1 220 ? 3.861 17.327 -8.075 1.00 86.00 220 ASP A N 1
ATOM 1695 C CA . ASP A 1 220 ? 5.166 17.211 -8.721 1.00 86.00 220 ASP A CA 1
ATOM 1696 C C . ASP A 1 220 ? 5.313 15.843 -9.396 1.00 86.00 220 ASP A C 1
ATOM 1698 O O . ASP A 1 220 ? 5.654 15.776 -10.576 1.00 86.00 220 ASP A O 1
ATOM 1702 N N . THR A 1 221 ? 4.900 14.768 -8.723 1.00 86.25 221 THR A N 1
ATOM 1703 C CA . THR A 1 221 ? 4.826 13.409 -9.277 1.00 86.25 221 THR A CA 1
ATOM 1704 C C . THR A 1 221 ? 3.889 13.364 -10.485 1.00 86.25 221 THR A C 1
ATOM 1706 O O . THR A 1 221 ? 4.228 12.822 -11.536 1.00 86.25 221 THR A O 1
ATOM 1709 N N . LEU A 1 222 ? 2.708 13.988 -10.391 1.00 88.00 222 LEU A N 1
ATOM 1710 C CA . LEU A 1 222 ? 1.773 14.074 -11.520 1.00 88.00 222 LEU A CA 1
ATOM 1711 C C . LEU A 1 222 ? 2.338 14.866 -12.703 1.00 88.00 222 LEU A C 1
ATOM 1713 O O . LEU A 1 222 ? 2.021 14.549 -13.853 1.00 88.00 222 LEU A O 1
ATOM 1717 N N . ALA A 1 223 ? 3.098 15.929 -12.443 1.00 90.31 223 ALA A N 1
ATOM 1718 C CA . ALA A 1 223 ? 3.750 16.705 -13.490 1.00 90.31 223 ALA A CA 1
ATOM 1719 C C . ALA A 1 223 ? 4.851 15.881 -14.166 1.00 90.31 223 ALA A C 1
ATOM 1721 O O . ALA A 1 223 ? 4.877 15.810 -15.395 1.00 90.31 223 ALA A O 1
ATOM 1722 N N . TRP A 1 224 ? 5.668 15.196 -13.367 1.00 91.00 224 TRP A N 1
ATOM 1723 C CA . TRP A 1 224 ? 6.754 14.344 -13.831 1.00 91.00 224 TRP A CA 1
ATOM 1724 C C . TRP A 1 224 ? 6.241 13.209 -14.728 1.00 91.00 224 TRP A C 1
ATOM 1726 O O . TRP A 1 224 ? 6.705 13.076 -15.860 1.00 91.00 224 TRP A O 1
ATOM 1736 N N . LEU A 1 225 ? 5.194 12.487 -14.300 1.00 91.25 225 LEU A N 1
ATOM 1737 C CA . LEU A 1 225 ? 4.566 11.417 -15.094 1.00 91.25 225 LEU A CA 1
ATOM 1738 C C . LEU A 1 225 ? 4.084 11.924 -16.461 1.00 91.25 225 LEU A C 1
ATOM 1740 O O . LEU A 1 225 ? 4.253 11.266 -17.486 1.00 91.25 225 LEU A O 1
ATOM 1744 N N . ARG A 1 226 ? 3.495 13.127 -16.501 1.00 92.06 226 ARG A N 1
ATOM 1745 C CA . ARG A 1 226 ? 3.032 13.740 -17.758 1.00 92.06 226 ARG A CA 1
ATOM 1746 C C . ARG A 1 226 ? 4.185 14.142 -18.670 1.00 92.06 226 ARG A C 1
ATOM 1748 O O . ARG A 1 226 ? 4.039 14.021 -19.883 1.00 92.06 226 ARG A O 1
ATOM 1755 N N . GLU A 1 227 ? 5.274 14.655 -18.105 1.00 94.12 227 GLU A N 1
ATOM 1756 C CA . GLU A 1 227 ? 6.461 15.071 -18.855 1.00 94.12 227 GLU A CA 1
ATOM 1757 C C . GLU A 1 227 ? 7.167 13.876 -19.507 1.00 94.12 227 GLU A C 1
ATOM 1759 O O . GLU A 1 227 ? 7.551 13.963 -20.673 1.00 94.12 227 GLU A O 1
ATOM 1764 N N . HIS A 1 228 ? 7.235 12.747 -18.800 1.00 91.25 228 HIS A N 1
ATOM 1765 C CA . HIS A 1 228 ? 7.903 11.523 -19.257 1.00 91.25 228 HIS A CA 1
ATOM 1766 C C . HIS A 1 228 ? 6.965 10.583 -20.035 1.00 91.25 228 HIS A C 1
ATOM 1768 O O . HIS A 1 228 ? 7.385 9.556 -20.557 1.00 91.25 228 HIS A O 1
ATOM 1774 N N . GLY A 1 229 ? 5.683 10.945 -20.179 1.00 91.12 229 GLY A N 1
ATOM 1775 C CA . GLY A 1 229 ? 4.694 10.133 -20.895 1.00 91.12 229 GLY A CA 1
ATOM 1776 C C . GLY A 1 229 ? 4.363 8.815 -20.190 1.00 91.12 229 GLY A C 1
ATOM 1777 O O . GLY A 1 229 ? 3.853 7.886 -20.819 1.00 91.12 229 GLY A O 1
ATOM 1778 N N . GLU A 1 230 ? 4.637 8.740 -18.892 1.00 90.06 230 GLU A N 1
ATOM 1779 C CA . GLU A 1 230 ? 4.477 7.540 -18.095 1.00 90.06 230 GLU A CA 1
ATOM 1780 C C . GLU A 1 230 ? 3.065 7.444 -17.512 1.00 90.06 230 GLU A C 1
ATOM 1782 O O . GLU A 1 230 ? 2.460 8.423 -17.063 1.00 90.06 230 GLU A O 1
ATOM 1787 N N . THR A 1 231 ? 2.496 6.240 -17.551 1.00 90.44 231 THR A N 1
ATOM 1788 C CA . THR A 1 231 ? 1.143 5.984 -17.055 1.00 90.44 231 THR A CA 1
ATOM 1789 C C . THR A 1 231 ? 1.056 4.615 -16.406 1.00 90.44 231 THR A C 1
ATOM 1791 O O . THR A 1 231 ? 1.667 3.649 -16.867 1.00 90.44 231 THR A O 1
ATOM 1794 N N . TYR A 1 232 ? 0.237 4.514 -15.360 1.00 90.75 232 TYR A N 1
ATOM 1795 C CA . TYR A 1 232 ? -0.112 3.217 -14.799 1.00 90.75 232 TYR A CA 1
ATOM 1796 C C . TYR A 1 232 ? -0.784 2.326 -15.855 1.00 90.75 232 TYR A C 1
ATOM 1798 O O . TYR A 1 232 ? -1.631 2.817 -16.611 1.00 90.75 232 TYR A O 1
ATOM 1806 N N . PRO A 1 233 ? -0.500 1.010 -15.860 1.00 92.44 233 PRO A N 1
ATOM 1807 C CA . PRO A 1 233 ? -1.198 0.068 -16.727 1.00 92.44 233 PRO A CA 1
ATOM 1808 C C . PRO A 1 233 ? -2.704 0.100 -16.481 1.00 92.44 233 PRO A C 1
ATOM 1810 O O . PRO A 1 233 ? -3.177 0.262 -15.353 1.00 92.44 233 PRO A O 1
ATOM 1813 N N . SER A 1 234 ? -3.483 -0.110 -17.533 1.00 93.19 234 SER A N 1
ATOM 1814 C CA . SER A 1 234 ? -4.930 -0.305 -17.462 1.00 93.19 234 SER A CA 1
ATOM 1815 C C . SER A 1 234 ? -5.300 -1.658 -16.845 1.00 93.19 234 SER A C 1
ATOM 1817 O O . SER A 1 234 ? -4.508 -2.598 -16.818 1.00 93.19 234 SER A O 1
ATOM 1819 N N . ASP A 1 235 ? -6.549 -1.805 -16.391 1.00 90.81 235 ASP A N 1
ATOM 1820 C CA . ASP A 1 235 ? -7.038 -3.091 -15.866 1.00 90.81 235 ASP A CA 1
ATOM 1821 C C . ASP A 1 235 ? -6.982 -4.217 -16.909 1.00 90.81 235 ASP A C 1
ATOM 1823 O O . ASP A 1 235 ? -6.967 -5.388 -16.543 1.00 90.81 235 ASP A O 1
ATOM 1827 N N . ALA A 1 236 ? -6.997 -3.881 -18.203 1.00 92.00 236 ALA A N 1
ATOM 1828 C CA . ALA A 1 236 ? -6.868 -4.851 -19.285 1.00 92.00 236 ALA A CA 1
ATOM 1829 C C . ALA A 1 236 ? -5.422 -5.339 -19.443 1.00 92.00 236 ALA A C 1
ATOM 1831 O O . ALA A 1 236 ? -5.218 -6.520 -19.701 1.00 92.00 236 ALA A O 1
ATOM 1832 N N . GLU A 1 237 ? -4.439 -4.456 -19.255 1.00 91.44 237 GLU A N 1
ATOM 1833 C CA . GLU A 1 237 ? -3.011 -4.802 -19.302 1.00 91.44 237 GLU A CA 1
ATOM 1834 C C . GLU A 1 237 ? -2.570 -5.614 -18.081 1.00 91.44 237 GLU A C 1
ATOM 1836 O O . GLU A 1 237 ? -1.642 -6.411 -18.175 1.00 91.44 237 GLU A O 1
ATOM 1841 N N . LEU A 1 238 ? -3.265 -5.446 -16.952 1.00 90.88 238 LEU A N 1
ATOM 1842 C CA . LEU A 1 238 ? -3.000 -6.180 -15.717 1.00 90.88 238 LEU A CA 1
ATOM 1843 C C . LEU A 1 238 ? -3.696 -7.553 -15.634 1.00 90.88 238 LEU A C 1
ATOM 1845 O O . LEU A 1 238 ? -3.596 -8.209 -14.595 1.00 90.88 238 LEU A O 1
ATOM 1849 N N . ARG A 1 239 ? -4.464 -7.973 -16.649 1.00 86.44 239 ARG A N 1
ATOM 1850 C CA . ARG A 1 239 ? -5.131 -9.293 -16.703 1.00 86.44 239 ARG A CA 1
ATOM 1851 C C . ARG A 1 239 ? -4.273 -10.347 -17.397 1.00 86.44 239 ARG A C 1
ATOM 1853 O O . ARG A 1 239 ? -4.509 -11.524 -17.064 1.00 86.44 239 ARG A O 1
#

Organism: NCBI:txid185243

Sequence (239 aa):
MPGSTPAEPSASALPRLVTSEGKDTSRGHNDPDGLWAQAERDAADELIDDAAELREHQRNWRRAVESDFPPGGDITVDPRTFMPLQELMVEGFGVTGPNPGLLKSPDPTLLREALRRATERILRVRADGRELSESQVEGRGEADDDEGDEEGEQGETDDDYTPNYLSEPEGYTGVVGISNFDTKGVAFVWLERTTLRIVAEELRRSGAVPARIVPYLDVDTLAWLREHGETYPSDAELR

Foldseek 3Di:
DDDDDPDDPDQPFQAADAACAPHQLFPVRDDCPDLLVQLVVLFDQDADQDPVSLLSSLLSLLVVQCVRAPPRHFEHEDSCAQRDWRHAGQQKKKKFAPDPVGDDIFDVVLLLQLVVQLQVQLQQAFLRQGTDDPVRVVVVVVVPPPPDDDPDPDDPDSRGDGFPDWDRFDDDDRMTMTRDTPPVRGRSSNSSSSSSNSSVVSCVVSVSTSMYMYRDADPVNVVVCVVVVIDDDDPVSSD

Radius of gyration: 19.71 Å; chains: 1; bounding box: 90×38×44 Å

pLDDT: mean 81.84, std 17.25, range [34.22, 97.75]